Protein AF-A0A6J8BSU3-F1 (afdb_monomer_lite)

Organism: Mytilus coruscus (NCBI:txid42192)

Structure (mmCIF, N/CA/C/O backbone):
data_AF-A0A6J8BSU3-F1
#
_entry.id   AF-A0A6J8BSU3-F1
#
loop_
_atom_site.group_PDB
_atom_site.id
_atom_site.type_symbol
_atom_site.label_atom_id
_atom_site.label_alt_id
_atom_site.label_comp_id
_atom_site.label_asym_id
_atom_site.label_entity_id
_atom_site.label_seq_id
_atom_site.pdbx_PDB_ins_code
_atom_site.Cartn_x
_atom_site.Cartn_y
_atom_site.Cartn_z
_atom_site.occupancy
_atom_site.B_iso_or_equiv
_atom_site.auth_seq_id
_atom_site.auth_comp_id
_atom_site.auth_asym_id
_atom_site.auth_atom_id
_atom_site.pdbx_PDB_model_num
ATOM 1 N N . MET A 1 1 ? -12.251 12.770 5.961 1.00 27.83 1 MET A N 1
ATOM 2 C CA . MET A 1 1 ? -11.581 13.685 5.009 1.00 27.83 1 MET A CA 1
ATOM 3 C C . MET A 1 1 ? -10.776 12.820 4.051 1.00 27.83 1 MET A C 1
ATOM 5 O O . MET A 1 1 ? -9.668 12.424 4.381 1.00 27.83 1 MET A O 1
ATOM 9 N N . VAL A 1 2 ? -11.387 12.426 2.934 1.00 24.12 2 VAL A N 1
ATOM 10 C CA . VAL A 1 2 ? -10.778 11.534 1.937 1.00 24.12 2 VAL A CA 1
ATOM 11 C C . VAL A 1 2 ? -9.697 12.32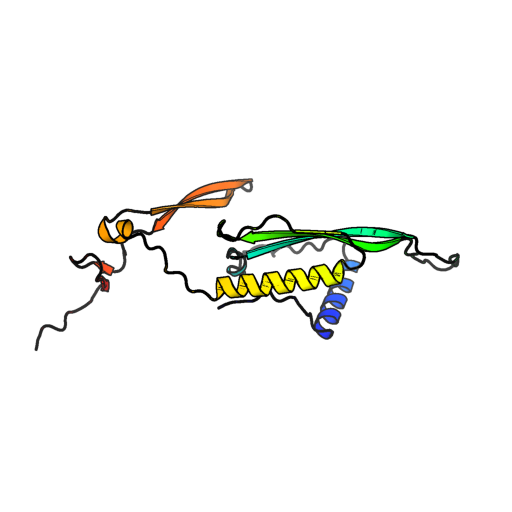9 1.210 1.00 24.12 2 VAL A C 1
ATOM 13 O O . VAL A 1 2 ? -9.996 13.313 0.539 1.00 24.12 2 VAL A O 1
ATOM 16 N N . ARG A 1 3 ? -8.430 11.968 1.407 1.00 26.73 3 ARG A N 1
ATOM 17 C CA . ARG A 1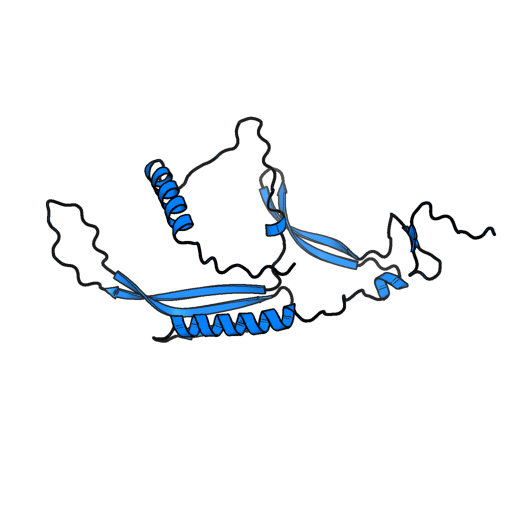 3 ? -7.329 12.487 0.595 1.00 26.73 3 ARG A CA 1
ATOM 18 C C . ARG A 1 3 ? -6.998 11.416 -0.428 1.00 26.73 3 ARG A C 1
ATOM 20 O O . ARG A 1 3 ? -6.391 10.413 -0.068 1.00 26.73 3 ARG A O 1
ATOM 27 N N . LEU A 1 4 ? -7.395 11.652 -1.681 1.00 26.72 4 LEU A N 1
ATOM 28 C CA . LEU A 1 4 ? -6.738 11.016 -2.815 1.00 26.72 4 LEU A CA 1
ATOM 29 C C . LEU A 1 4 ? -5.237 11.211 -2.617 1.00 26.72 4 LEU A C 1
ATOM 31 O O . LEU A 1 4 ? -4.780 12.344 -2.405 1.00 26.72 4 LEU A O 1
ATOM 35 N N . PHE A 1 5 ? -4.482 10.116 -2.655 1.00 30.62 5 PHE A N 1
ATOM 36 C CA . PHE A 1 5 ? -3.051 10.210 -2.870 1.00 30.62 5 PHE A CA 1
ATOM 37 C C . PHE A 1 5 ? -2.866 10.994 -4.152 1.00 30.62 5 PHE A C 1
ATOM 39 O O . PHE A 1 5 ? -3.220 10.551 -5.239 1.00 30.62 5 PHE A O 1
ATOM 46 N N . SER A 1 6 ? -2.407 12.224 -3.983 1.00 24.84 6 SER A N 1
ATOM 47 C CA . SER A 1 6 ? -2.128 13.117 -5.078 1.00 24.84 6 SER A CA 1
ATOM 48 C C . SER A 1 6 ? -1.068 12.422 -5.921 1.00 24.84 6 SER A C 1
ATOM 50 O O . SER A 1 6 ? 0.087 12.341 -5.506 1.00 24.84 6 SER A O 1
ATOM 52 N N . VAL A 1 7 ? -1.452 11.917 -7.094 1.00 32.78 7 VAL A N 1
ATOM 53 C CA . VAL A 1 7 ? -0.538 11.861 -8.232 1.00 32.78 7 VAL A CA 1
ATOM 54 C C . VAL A 1 7 ? 0.028 13.271 -8.315 1.00 32.78 7 VAL A C 1
ATOM 56 O O . VAL A 1 7 ? -0.699 14.227 -8.597 1.00 32.78 7 VAL A O 1
ATOM 59 N N . ILE A 1 8 ? 1.279 13.442 -7.890 1.00 32.41 8 ILE A N 1
ATOM 60 C CA . ILE A 1 8 ? 1.868 14.766 -7.762 1.00 32.41 8 ILE A CA 1
ATOM 61 C C . ILE A 1 8 ? 2.138 15.264 -9.183 1.00 32.41 8 ILE A C 1
ATOM 63 O O . ILE A 1 8 ? 3.234 15.108 -9.713 1.00 32.41 8 ILE A O 1
ATOM 67 N N . PHE A 1 9 ? 1.152 15.909 -9.805 1.00 31.91 9 PHE A N 1
ATOM 68 C CA . PHE A 1 9 ? 1.413 16.864 -10.874 1.00 31.91 9 PHE A CA 1
ATOM 69 C C . PHE A 1 9 ? 2.081 18.081 -10.228 1.00 31.91 9 PHE A C 1
ATOM 71 O O . PHE A 1 9 ? 1.451 19.077 -9.877 1.00 31.91 9 PHE A O 1
ATOM 78 N N . VAL A 1 10 ? 3.385 17.960 -9.983 1.00 36.78 10 VAL A N 1
ATOM 79 C CA . VAL A 1 10 ? 4.226 19.050 -9.488 1.00 36.78 10 VAL A CA 1
ATOM 80 C C . VAL A 1 10 ? 4.179 20.166 -10.537 1.00 36.78 10 VAL A C 1
ATOM 82 O O . VAL A 1 10 ? 4.586 19.965 -11.686 1.00 36.78 10 VAL A O 1
ATOM 85 N N . SER A 1 11 ? 3.696 21.352 -10.155 1.00 36.81 11 SER A N 1
ATOM 86 C CA . SER A 1 11 ? 3.691 22.519 -11.045 1.00 36.81 11 SER A CA 1
ATOM 87 C C . SER A 1 11 ? 5.104 22.796 -11.583 1.00 36.81 11 SER A C 1
ATOM 89 O O . SER A 1 11 ? 6.106 22.590 -10.888 1.00 36.81 11 SER A O 1
ATOM 91 N N . LYS A 1 12 ? 5.209 23.264 -12.833 1.00 46.47 12 LYS A N 1
ATOM 92 C CA . LYS A 1 12 ? 6.503 23.491 -13.507 1.00 46.47 12 LYS A CA 1
ATOM 93 C C . LYS A 1 12 ? 7.439 24.432 -12.725 1.00 46.47 12 LYS A C 1
ATOM 95 O O . LYS A 1 12 ? 8.657 24.282 -12.814 1.00 46.47 12 LYS A O 1
ATOM 100 N N . ASP A 1 13 ? 6.894 25.349 -11.924 1.00 54.38 13 ASP A N 1
ATOM 101 C CA . ASP A 1 13 ? 7.678 26.286 -11.106 1.00 54.38 13 ASP A CA 1
ATOM 102 C C . ASP A 1 13 ? 8.212 25.673 -9.809 1.00 54.38 13 ASP A C 1
ATOM 104 O O . ASP A 1 13 ? 9.321 25.999 -9.376 1.00 54.38 13 ASP A O 1
ATOM 108 N N . LEU A 1 14 ? 7.466 24.744 -9.204 1.00 58.31 14 LEU A N 1
ATOM 109 C CA . LEU A 1 14 ? 7.922 24.021 -8.017 1.00 58.31 14 LEU A CA 1
ATOM 110 C C . LEU A 1 14 ? 9.103 23.100 -8.362 1.00 58.31 14 LEU A C 1
ATOM 112 O O . LEU A 1 14 ? 10.082 23.048 -7.618 1.00 58.31 14 LEU A O 1
ATOM 116 N N . HIS A 1 15 ? 9.056 22.466 -9.537 1.00 59.97 15 HIS A N 1
ATOM 117 C CA . HIS A 1 15 ? 10.151 21.655 -10.072 1.00 59.97 15 HIS A CA 1
ATOM 118 C C . HIS A 1 15 ? 11.460 22.439 -10.217 1.00 59.97 15 HIS A C 1
ATOM 120 O O . HIS A 1 15 ? 12.512 21.954 -9.806 1.00 59.97 15 HIS A O 1
ATOM 126 N N . LYS A 1 16 ? 11.408 23.664 -10.755 1.00 69.75 16 LYS A N 1
ATOM 127 C CA . LYS A 1 16 ? 12.609 24.495 -10.941 1.00 69.75 16 LYS A CA 1
ATOM 128 C C . LYS A 1 16 ? 13.268 24.864 -9.615 1.00 69.75 16 LYS A C 1
ATOM 130 O O . LYS A 1 16 ? 14.486 24.777 -9.500 1.00 69.75 16 LYS A O 1
ATOM 135 N N . ARG A 1 17 ? 12.476 25.238 -8.606 1.00 74.31 17 ARG A N 1
ATOM 136 C CA . ARG A 1 17 ? 12.997 25.598 -7.275 1.00 74.31 17 ARG A CA 1
ATOM 137 C C . ARG A 1 17 ? 13.617 24.402 -6.557 1.00 74.31 17 ARG A C 1
ATOM 139 O O . ARG A 1 17 ? 14.688 24.533 -5.972 1.00 74.31 17 ARG A O 1
ATOM 146 N N . LEU A 1 18 ? 12.964 23.241 -6.624 1.00 72.88 18 LEU A N 1
ATOM 147 C CA . LEU A 1 18 ? 13.488 21.996 -6.058 1.00 72.88 18 LEU A CA 1
ATOM 148 C C . LEU A 1 18 ? 14.790 21.571 -6.747 1.00 72.88 18 LEU A C 1
ATOM 150 O O . LEU A 1 18 ? 15.739 21.198 -6.064 1.00 72.88 18 LEU A O 1
ATOM 154 N N . LEU A 1 19 ? 14.856 21.697 -8.077 1.00 77.31 19 LEU A N 1
ATOM 155 C CA . LEU A 1 19 ? 16.052 21.388 -8.856 1.00 77.31 19 LEU A CA 1
ATOM 156 C C . LEU A 1 19 ? 17.220 22.318 -8.516 1.00 77.31 19 LEU A C 1
ATOM 158 O O . LEU A 1 19 ? 18.323 21.831 -8.303 1.00 77.31 19 LEU A O 1
ATOM 162 N N . MET A 1 20 ? 16.988 23.631 -8.426 1.00 79.69 20 MET A N 1
ATOM 163 C CA . MET A 1 20 ? 18.035 24.593 -8.054 1.00 79.69 20 MET A CA 1
ATOM 164 C C . MET A 1 20 ? 18.609 24.281 -6.671 1.00 79.69 20 MET A C 1
ATOM 166 O O . MET A 1 20 ? 19.823 24.176 -6.517 1.00 79.69 20 MET A O 1
ATOM 170 N N . LYS A 1 21 ? 17.737 24.035 -5.687 1.00 77.19 21 LYS A N 1
ATOM 171 C CA . LYS A 1 21 ? 18.158 23.667 -4.333 1.00 77.19 21 LYS A CA 1
ATOM 172 C C . LYS A 1 21 ? 18.933 22.345 -4.311 1.00 77.19 21 LYS A C 1
ATOM 174 O O . LYS A 1 21 ? 19.970 22.251 -3.664 1.00 77.19 21 LYS A O 1
ATOM 179 N N . HIS A 1 22 ? 18.459 21.336 -5.043 1.00 72.81 22 HIS A N 1
ATOM 180 C CA . HIS A 1 22 ? 19.163 20.063 -5.174 1.00 72.81 22 HIS A CA 1
ATOM 181 C C . HIS A 1 22 ? 20.541 20.241 -5.824 1.00 72.81 22 HIS A C 1
ATOM 183 O O . HIS A 1 22 ? 21.507 19.667 -5.342 1.00 72.81 22 HIS A O 1
ATOM 189 N N . GLN A 1 23 ? 20.660 21.051 -6.880 1.00 74.44 23 GLN A N 1
ATOM 190 C CA . GLN A 1 23 ? 21.933 21.307 -7.558 1.00 74.44 23 GLN A CA 1
ATOM 191 C C . GLN A 1 23 ? 22.960 21.999 -6.655 1.00 74.44 23 GLN A C 1
ATOM 193 O O . GLN A 1 23 ? 24.147 21.705 -6.770 1.00 74.44 23 GLN A O 1
ATOM 198 N N . GLU A 1 24 ? 22.535 22.908 -5.778 1.00 76.00 24 GLU A N 1
ATOM 199 C CA . GLU A 1 24 ? 23.424 23.527 -4.788 1.00 76.00 24 GLU A CA 1
ATOM 200 C C . GLU A 1 24 ? 23.911 22.510 -3.752 1.00 76.00 24 GLU A C 1
ATOM 202 O O . GLU A 1 24 ? 25.103 22.447 -3.459 1.00 76.00 24 GLU A O 1
ATOM 207 N N . GLU A 1 25 ? 23.006 21.681 -3.232 1.00 69.75 25 GLU A N 1
ATOM 208 C CA . GLU A 1 25 ? 23.317 20.693 -2.195 1.00 69.75 25 GLU A CA 1
ATOM 209 C C . GLU A 1 25 ? 24.141 19.510 -2.740 1.00 69.75 25 GLU A C 1
ATOM 211 O O . GLU A 1 25 ? 25.096 19.076 -2.100 1.00 69.75 25 GLU A O 1
ATOM 216 N N . CYS A 1 26 ? 23.821 19.031 -3.945 1.00 67.06 26 CYS A N 1
ATOM 217 C CA . CYS A 1 26 ? 24.484 17.909 -4.617 1.00 67.06 26 CYS A CA 1
ATOM 218 C C . CYS A 1 26 ? 25.937 18.219 -5.003 1.00 67.06 26 CYS A C 1
ATOM 220 O O . CYS A 1 26 ? 26.747 17.308 -5.130 1.00 67.06 26 CYS A O 1
ATOM 222 N N . LYS A 1 27 ? 26.282 19.496 -5.205 1.00 66.00 27 LYS A N 1
ATOM 223 C CA . LYS A 1 27 ? 27.657 19.911 -5.527 1.00 66.00 27 LYS A CA 1
ATOM 224 C C . LYS A 1 27 ? 28.581 19.937 -4.309 1.00 66.00 27 LYS A C 1
ATOM 226 O O . LYS A 1 27 ? 29.792 19.980 -4.492 1.00 66.00 27 LYS A O 1
ATOM 231 N N . GLN A 1 28 ? 28.031 19.977 -3.093 1.00 64.31 28 GLN A N 1
ATOM 232 C CA . GLN A 1 28 ? 28.806 20.202 -1.869 1.00 64.31 28 GLN A CA 1
ATOM 233 C C . GLN A 1 28 ? 29.147 18.918 -1.101 1.00 64.31 28 GLN A C 1
ATOM 235 O O . GLN A 1 28 ? 30.085 18.942 -0.307 1.00 64.31 28 GLN A O 1
ATOM 240 N N . VAL A 1 29 ? 28.411 17.817 -1.297 1.00 56.66 29 VAL A N 1
ATOM 241 C CA . VAL A 1 29 ? 28.581 16.578 -0.517 1.00 56.66 29 VAL A CA 1
ATOM 242 C C . VAL A 1 29 ? 28.375 15.350 -1.409 1.00 56.66 29 VAL A C 1
ATOM 244 O O . VAL A 1 29 ? 27.426 15.316 -2.191 1.00 56.66 29 VAL A O 1
ATOM 247 N N . ASP A 1 30 ? 29.238 14.339 -1.275 1.00 61.78 30 ASP A N 1
ATOM 248 C CA . ASP A 1 30 ? 29.093 13.045 -1.959 1.00 61.78 30 ASP A CA 1
ATOM 249 C C . ASP A 1 30 ? 27.789 12.355 -1.535 1.00 61.78 30 ASP A C 1
ATOM 251 O O . ASP A 1 30 ? 27.569 12.171 -0.342 1.00 61.78 30 ASP A O 1
ATOM 255 N N . PHE A 1 31 ? 26.952 11.986 -2.515 1.00 61.66 31 PHE A N 1
ATOM 256 C CA . PHE A 1 31 ? 25.691 11.207 -2.501 1.00 61.66 31 PHE A CA 1
ATOM 257 C C . PHE A 1 31 ? 24.623 11.465 -1.406 1.00 61.66 31 PHE A C 1
ATOM 259 O O . PHE A 1 31 ? 23.472 11.067 -1.595 1.00 61.66 31 PHE A O 1
ATOM 266 N N . GLN A 1 32 ? 24.925 12.127 -0.286 1.00 57.03 32 GLN A N 1
ATOM 267 C CA . GLN A 1 32 ? 24.039 12.280 0.862 1.00 57.03 32 GLN A CA 1
ATOM 268 C C . GLN A 1 32 ? 24.339 13.552 1.670 1.00 57.03 32 GLN A C 1
ATOM 270 O O . GLN A 1 32 ? 25.466 13.819 2.075 1.00 57.03 32 GLN A O 1
ATOM 275 N N . LYS A 1 33 ? 23.286 14.312 1.993 1.00 67.44 33 LYS A N 1
ATOM 276 C CA . LYS A 1 33 ? 23.342 15.458 2.911 1.00 67.44 33 LYS A CA 1
ATOM 277 C C . LYS A 1 33 ? 22.995 15.011 4.331 1.00 67.44 33 LYS A C 1
ATOM 279 O O . LYS A 1 33 ? 21.859 14.622 4.598 1.00 67.44 33 LYS A O 1
ATOM 284 N N . ILE A 1 34 ? 23.955 15.103 5.249 1.00 69.44 34 ILE A N 1
ATOM 285 C CA . ILE A 1 34 ? 23.732 14.845 6.676 1.00 69.44 34 ILE A CA 1
ATOM 286 C C . ILE A 1 34 ? 23.269 16.150 7.338 1.00 69.44 34 ILE A C 1
ATOM 288 O O . ILE A 1 34 ? 23.973 17.155 7.305 1.00 69.44 34 ILE A O 1
ATOM 292 N N . SER A 1 35 ? 22.078 16.138 7.937 1.00 75.19 35 SER A N 1
ATOM 293 C CA . SER A 1 35 ? 21.544 17.253 8.727 1.00 75.19 35 SER A CA 1
ATOM 294 C C . SER A 1 35 ? 21.271 16.757 10.141 1.00 75.19 35 SER A C 1
ATOM 296 O O . SER A 1 35 ? 20.280 16.064 10.368 1.00 75.19 35 SER A O 1
ATOM 298 N N . LEU A 1 36 ? 22.158 17.091 11.077 1.00 81.75 36 LEU A N 1
ATOM 299 C CA . LEU A 1 36 ? 22.011 16.741 12.490 1.00 81.75 36 LEU A CA 1
ATOM 300 C C . LEU A 1 36 ? 21.290 17.865 13.254 1.00 81.75 36 LEU A C 1
ATOM 302 O O . LEU A 1 36 ? 21.447 19.034 12.888 1.00 81.75 36 LEU A O 1
ATOM 306 N N . PRO A 1 37 ? 20.505 17.537 14.297 1.00 84.19 37 PRO A N 1
ATOM 307 C CA . PRO A 1 37 ? 19.981 18.539 15.223 1.00 84.19 37 PRO A CA 1
ATOM 308 C C . PRO A 1 37 ? 21.129 19.262 15.935 1.00 84.19 37 PRO A C 1
ATOM 310 O O . PRO A 1 37 ? 22.215 18.703 16.113 1.00 84.19 37 PRO A O 1
ATOM 313 N N . LYS A 1 38 ? 20.892 20.506 16.354 1.00 89.38 38 LYS A N 1
ATOM 314 C CA . LYS A 1 38 ? 21.864 21.240 17.173 1.00 89.38 38 LYS A CA 1
ATOM 315 C C . LYS A 1 38 ? 21.959 20.619 18.566 1.00 89.38 38 LYS A C 1
ATOM 317 O O . LYS A 1 38 ? 21.034 19.963 19.041 1.00 89.38 38 LYS A O 1
ATOM 322 N N . GLU A 1 39 ? 23.082 20.841 19.239 1.00 87.75 39 GLU A N 1
ATOM 323 C CA . GLU A 1 39 ? 23.272 20.375 20.612 1.00 87.75 39 GLU A CA 1
ATOM 324 C C . GLU A 1 39 ? 22.184 20.964 21.532 1.00 87.75 39 GLU A C 1
ATOM 326 O O . GLU A 1 39 ? 21.950 22.172 21.540 1.00 87.75 39 GLU A O 1
ATOM 331 N N . GLY A 1 40 ? 21.467 20.095 22.252 1.00 86.81 40 GLY A N 1
ATOM 332 C CA . GLY A 1 40 ? 20.321 20.465 23.094 1.00 86.81 40 GLY A CA 1
ATOM 333 C C . GLY A 1 40 ? 18.966 20.552 22.375 1.00 86.81 40 GLY A C 1
ATOM 334 O O . GLY A 1 40 ? 17.951 20.790 23.028 1.00 86.81 40 GLY A O 1
ATOM 335 N N . GLU A 1 41 ? 18.909 20.339 21.059 1.00 86.12 41 GLU A N 1
ATOM 336 C CA . GLU A 1 41 ? 17.659 20.343 20.296 1.00 86.12 41 GLU A CA 1
ATOM 337 C C . GLU A 1 41 ? 16.952 18.978 20.379 1.00 86.12 41 GLU A C 1
ATOM 339 O O . GLU A 1 41 ? 17.524 17.932 20.067 1.00 86.12 41 GLU A O 1
ATOM 344 N N . VAL A 1 42 ? 15.683 18.984 20.796 1.00 83.12 42 VAL A N 1
ATOM 345 C CA . VAL A 1 42 ? 14.848 17.777 20.861 1.00 83.12 42 VAL A CA 1
ATOM 346 C C . VAL A 1 42 ? 14.067 17.636 19.560 1.00 83.12 42 VAL A C 1
ATOM 348 O O . VAL A 1 42 ? 13.286 18.511 19.189 1.00 83.12 42 VAL A O 1
ATOM 351 N N . LEU A 1 43 ? 14.255 16.510 18.872 1.00 81.19 43 LEU A N 1
ATOM 352 C CA . LEU A 1 43 ? 13.479 16.172 17.685 1.00 81.19 43 LEU A CA 1
ATOM 353 C C . LEU A 1 43 ? 12.123 15.591 18.093 1.00 81.19 43 LEU A C 1
ATOM 355 O O . LEU A 1 43 ? 12.050 14.562 18.761 1.00 81.19 43 LEU A O 1
ATOM 359 N N . GLU A 1 44 ? 11.046 16.222 17.637 1.00 80.00 44 GLU A N 1
ATOM 360 C CA . GLU A 1 44 ? 9.688 15.698 17.760 1.00 80.00 44 GLU A CA 1
ATOM 361 C C . GLU A 1 44 ? 9.151 15.258 16.394 1.00 80.00 44 GLU A C 1
ATOM 363 O O . GLU A 1 44 ? 9.364 15.904 15.362 1.00 80.00 44 GLU A O 1
ATOM 368 N N . PHE A 1 45 ? 8.426 14.142 16.371 1.00 81.06 45 PHE A N 1
ATOM 369 C CA . PHE A 1 45 ? 7.784 13.671 15.153 1.00 81.06 45 PHE A CA 1
ATOM 370 C C . PHE A 1 45 ? 6.511 14.482 14.896 1.00 81.06 45 PHE A C 1
ATOM 372 O O . PHE A 1 45 ? 5.543 14.370 15.636 1.00 81.06 45 PHE A O 1
ATOM 379 N N . LYS A 1 46 ? 6.496 15.305 13.843 1.00 82.38 46 LYS A N 1
ATOM 380 C CA . LYS A 1 46 ? 5.352 16.188 13.526 1.00 82.38 46 LYS A CA 1
ATOM 381 C C . LYS A 1 46 ? 4.341 15.566 12.568 1.00 82.38 46 LYS A C 1
ATOM 383 O O . LYS A 1 46 ? 3.176 15.952 12.528 1.00 82.38 46 LYS A O 1
ATOM 388 N N . GLU A 1 47 ? 4.770 14.591 11.778 1.00 83.31 47 GLU A N 1
ATOM 389 C CA . GLU A 1 47 ? 3.990 14.051 10.667 1.00 83.31 47 GLU A CA 1
ATOM 390 C C . GLU A 1 47 ? 3.117 12.860 11.101 1.00 83.31 47 GLU A C 1
ATOM 392 O O . GLU A 1 47 ? 3.100 11.827 10.438 1.00 83.31 47 GLU A O 1
ATOM 397 N N . TYR A 1 48 ? 2.359 13.002 12.198 1.00 77.00 48 TYR A N 1
ATOM 398 C CA . TYR A 1 48 ? 1.483 11.952 12.760 1.00 77.00 48 TYR A CA 1
ATOM 399 C C . TYR A 1 48 ? 0.535 11.332 11.728 1.00 77.00 48 TYR A C 1
ATOM 401 O O . TYR A 1 48 ? 0.340 10.123 11.703 1.00 77.00 48 TYR A O 1
ATOM 409 N N . LYS A 1 49 ? 0.037 12.137 10.788 1.00 73.00 49 LYS A N 1
ATOM 410 C CA . LYS A 1 49 ? -0.778 11.695 9.643 1.00 73.00 49 LYS A CA 1
ATOM 411 C C . LYS A 1 49 ? -0.113 10.622 8.763 1.00 73.00 49 LYS A C 1
ATOM 413 O O . LYS A 1 49 ? -0.808 9.871 8.101 1.00 73.00 49 LYS A O 1
ATOM 418 N N . LYS A 1 50 ? 1.224 10.538 8.741 1.00 74.38 50 LYS A N 1
ATOM 419 C CA . LYS A 1 50 ? 1.973 9.501 8.004 1.00 74.38 50 LYS A CA 1
ATOM 420 C C . LYS A 1 50 ? 2.056 8.174 8.763 1.00 74.38 50 LYS A C 1
ATOM 422 O O . LYS A 1 50 ? 2.606 7.213 8.242 1.00 74.38 50 LYS A O 1
ATOM 427 N N . THR A 1 51 ? 1.555 8.131 9.997 1.00 73.12 51 THR A N 1
ATOM 428 C CA . THR A 1 51 ? 1.443 6.894 10.784 1.00 73.12 51 THR A CA 1
ATOM 429 C C . THR A 1 51 ? 0.103 6.195 10.568 1.00 73.12 51 THR A C 1
ATOM 431 O O . THR A 1 51 ? -0.051 5.042 10.970 1.00 73.12 51 THR A O 1
ATOM 434 N N . GLU A 1 52 ? -0.859 6.865 9.923 1.00 74.38 52 GLU A N 1
ATOM 435 C CA . GLU A 1 52 ? -2.130 6.251 9.556 1.00 74.38 52 GLU A CA 1
ATOM 436 C C . GLU A 1 52 ? -1.918 5.222 8.446 1.00 74.38 52 GLU A C 1
ATOM 438 O O . GLU A 1 52 ? -1.301 5.497 7.416 1.00 74.38 52 GLU A O 1
ATOM 443 N N . ARG A 1 53 ? -2.442 4.015 8.669 1.00 74.38 53 ARG A N 1
ATOM 444 C CA . ARG A 1 53 ? -2.448 2.957 7.661 1.00 74.38 53 ARG A CA 1
ATOM 445 C C . ARG A 1 53 ? -3.403 3.336 6.537 1.00 74.38 53 ARG A C 1
ATOM 447 O O . ARG A 1 53 ? -4.541 3.718 6.791 1.00 74.38 53 ARG A O 1
ATOM 454 N N . HIS A 1 54 ? -2.949 3.184 5.302 1.00 82.88 54 HIS A N 1
ATOM 455 C CA . HIS A 1 54 ? -3.793 3.395 4.134 1.00 82.88 54 HIS 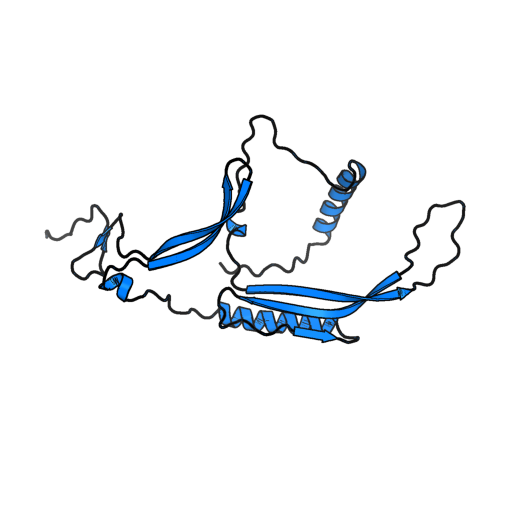A CA 1
ATOM 456 C C . HIS A 1 54 ? -4.697 2.191 3.905 1.00 82.88 54 HIS A C 1
ATOM 458 O O . HIS A 1 54 ? -4.220 1.059 3.928 1.00 82.88 54 HIS A O 1
ATOM 464 N N . SER A 1 55 ? -5.988 2.448 3.669 1.00 87.25 55 SER A N 1
ATOM 465 C CA . SER A 1 55 ? -6.988 1.412 3.373 1.00 87.25 55 SER A CA 1
ATOM 466 C C . SER A 1 55 ? -6.623 0.571 2.155 1.00 87.25 55 SER A C 1
ATOM 468 O O . SER A 1 55 ? -6.919 -0.619 2.130 1.00 87.25 55 SER A O 1
ATOM 470 N N . PHE A 1 56 ? -5.963 1.195 1.178 1.00 91.38 56 PHE A N 1
ATOM 471 C CA . PHE A 1 56 ? -5.483 0.574 -0.047 1.00 91.38 56 PHE A CA 1
ATOM 472 C C . PHE A 1 56 ? -4.090 1.103 -0.392 1.00 91.38 56 PHE A C 1
ATOM 474 O O . PHE A 1 56 ? -3.823 2.298 -0.247 1.00 91.38 56 PHE A O 1
ATOM 481 N N . VAL A 1 57 ? -3.216 0.213 -0.858 1.00 91.38 57 VAL A N 1
ATOM 482 C CA . VAL A 1 57 ? -1.875 0.517 -1.370 1.00 91.38 57 VAL A CA 1
ATOM 483 C C . VAL A 1 57 ? -1.645 -0.302 -2.635 1.00 91.38 57 VAL A C 1
ATOM 485 O O . VAL A 1 57 ? -1.949 -1.490 -2.659 1.00 91.38 57 VAL A O 1
ATOM 488 N N . ILE A 1 58 ? -1.101 0.316 -3.682 1.00 93.62 58 ILE A N 1
ATOM 489 C CA . ILE A 1 58 ? -0.699 -0.384 -4.906 1.00 93.62 58 ILE A CA 1
ATOM 490 C C . ILE A 1 58 ? 0.823 -0.340 -4.992 1.00 93.62 58 ILE A C 1
ATOM 492 O O . ILE A 1 58 ? 1.417 0.737 -5.024 1.00 93.62 58 ILE A O 1
ATOM 496 N N . TYR A 1 59 ? 1.446 -1.515 -5.015 1.00 93.75 59 TYR A N 1
ATOM 497 C CA . TYR A 1 59 ? 2.874 -1.669 -5.278 1.00 93.75 59 TYR A CA 1
ATOM 498 C C . TYR A 1 59 ? 3.050 -2.061 -6.734 1.00 93.75 59 TYR A C 1
ATOM 500 O O . TYR A 1 59 ? 2.451 -3.047 -7.153 1.00 93.75 59 TYR A O 1
ATOM 508 N N . ALA A 1 60 ? 3.843 -1.308 -7.491 1.00 94.38 60 ALA A N 1
ATOM 509 C CA . ALA A 1 60 ? 4.061 -1.548 -8.911 1.00 94.38 60 ALA A CA 1
ATOM 510 C C . ALA A 1 60 ? 5.548 -1.466 -9.258 1.00 94.38 60 ALA A C 1
ATOM 512 O O . ALA A 1 60 ? 6.271 -0.654 -8.680 1.00 94.38 60 ALA A O 1
ATOM 513 N N . ASP A 1 61 ? 5.966 -2.282 -10.219 1.00 94.06 61 ASP A N 1
ATOM 514 C CA . ASP A 1 61 ? 7.308 -2.262 -10.793 1.00 94.06 61 ASP A CA 1
ATOM 515 C C . ASP A 1 61 ? 7.261 -2.529 -12.305 1.00 94.06 61 ASP A C 1
ATOM 517 O O . ASP A 1 61 ? 6.326 -3.162 -12.809 1.00 94.06 61 ASP A O 1
ATOM 521 N N . PHE A 1 62 ? 8.269 -2.036 -13.025 1.00 92.81 62 PHE A N 1
ATOM 522 C CA . PHE A 1 62 ? 8.405 -2.172 -14.471 1.00 92.81 62 PHE A CA 1
ATOM 523 C C . PHE A 1 62 ? 9.699 -2.880 -14.839 1.00 92.81 62 PHE A C 1
ATOM 525 O O . PHE A 1 62 ? 10.785 -2.500 -14.411 1.00 92.81 62 PHE A O 1
ATOM 532 N N . GLU A 1 63 ? 9.593 -3.805 -15.782 1.00 92.19 63 GLU A N 1
ATOM 533 C CA . GLU A 1 63 ? 10.749 -4.363 -16.467 1.00 92.19 63 GLU A CA 1
ATOM 534 C C . GLU A 1 63 ? 10.967 -3.617 -17.780 1.00 92.19 63 GLU A C 1
ATOM 536 O O . GLU A 1 63 ? 10.037 -3.390 -18.567 1.00 92.19 63 GLU A O 1
ATOM 541 N N . CYS A 1 64 ? 12.217 -3.241 -18.028 1.00 91.06 64 CYS A N 1
ATOM 542 C CA . CYS A 1 64 ? 12.600 -2.455 -19.192 1.00 91.06 64 CYS A CA 1
ATOM 543 C C . CYS A 1 64 ? 13.528 -3.242 -20.115 1.00 91.06 64 CYS A C 1
ATOM 545 O O . CYS A 1 64 ? 14.508 -3.845 -19.679 1.00 91.06 64 CYS A O 1
ATOM 547 N N . LEU A 1 65 ? 13.284 -3.145 -21.418 1.00 89.88 65 LEU A N 1
ATOM 548 C CA . LEU A 1 65 ? 14.242 -3.552 -22.436 1.00 89.88 65 LEU A CA 1
ATOM 549 C C . LEU A 1 65 ? 15.317 -2.477 -22.587 1.00 89.88 65 LEU A C 1
ATOM 551 O O . LEU A 1 65 ? 15.024 -1.283 -22.659 1.00 89.88 65 LEU A O 1
ATOM 555 N N . THR A 1 66 ? 16.571 -2.905 -22.685 1.00 88.12 66 THR A N 1
ATOM 556 C CA . THR A 1 66 ? 17.705 -2.020 -22.951 1.00 88.12 66 THR A CA 1
ATOM 557 C C . THR A 1 66 ? 18.011 -2.009 -24.443 1.00 88.12 66 THR A C 1
ATOM 559 O O . THR A 1 66 ? 18.583 -2.944 -25.004 1.00 88.12 66 THR A O 1
ATOM 562 N N . ARG A 1 67 ? 17.637 -0.923 -25.122 1.00 83.38 67 ARG A N 1
ATOM 563 C CA . ARG A 1 67 ? 18.007 -0.704 -26.525 1.00 83.38 67 ARG A CA 1
ATOM 564 C C . ARG A 1 67 ? 19.313 0.070 -26.586 1.00 83.38 67 ARG A C 1
ATOM 566 O O . ARG A 1 67 ? 19.475 1.079 -25.901 1.00 83.38 67 ARG A O 1
ATOM 573 N N . LYS A 1 68 ? 20.260 -0.406 -27.398 1.00 85.62 68 LYS A N 1
ATOM 574 C CA . LYS A 1 68 ? 21.498 0.335 -27.666 1.00 85.62 68 LYS A CA 1
ATOM 575 C C . LYS A 1 68 ? 21.153 1.628 -28.398 1.00 85.62 68 LYS A C 1
ATOM 577 O O . LYS A 1 68 ? 20.371 1.611 -29.346 1.00 85.62 68 LYS A O 1
ATOM 582 N N . VAL A 1 69 ? 21.744 2.728 -27.957 1.00 80.81 69 VAL A N 1
ATOM 583 C CA . VAL A 1 69 ? 21.641 4.020 -28.636 1.00 80.81 69 VAL A CA 1
ATOM 584 C C . VAL A 1 69 ? 22.866 4.165 -29.530 1.00 80.81 69 VAL A C 1
ATOM 586 O O . VAL A 1 69 ? 23.991 3.955 -29.078 1.00 80.81 69 VAL A O 1
ATOM 589 N N . ASN A 1 70 ? 22.655 4.504 -30.802 1.00 71.19 70 ASN A N 1
ATOM 590 C CA . ASN A 1 70 ? 23.760 4.795 -31.710 1.00 71.19 70 ASN A CA 1
ATOM 591 C C . ASN A 1 70 ? 24.395 6.128 -31.309 1.00 71.19 70 ASN A C 1
ATOM 593 O O . ASN A 1 70 ? 23.718 7.154 -31.258 1.00 71.19 70 ASN A O 1
ATOM 597 N N . THR A 1 71 ? 25.692 6.106 -31.024 1.00 69.62 71 THR A N 1
ATOM 598 C CA . THR A 1 71 ? 26.470 7.288 -30.643 1.00 69.62 71 THR A CA 1
ATOM 599 C C . THR A 1 71 ? 27.468 7.634 -31.741 1.00 69.62 71 THR A C 1
ATOM 601 O O . THR A 1 71 ? 28.004 6.734 -32.385 1.00 69.62 71 THR A O 1
ATOM 604 N N . CYS A 1 72 ? 27.735 8.923 -31.942 1.00 67.31 72 CYS A N 1
ATOM 605 C CA . CYS A 1 72 ? 28.824 9.397 -32.796 1.00 67.31 72 CYS A CA 1
ATOM 606 C C . CYS A 1 72 ? 30.162 9.451 -32.034 1.00 67.31 72 CYS A C 1
ATOM 608 O O . CYS A 1 72 ? 30.189 9.398 -30.799 1.00 67.31 72 CYS A O 1
ATOM 610 N N . GLU A 1 73 ? 31.266 9.537 -32.784 1.00 66.62 73 GLU A N 1
ATOM 611 C CA . GLU A 1 73 ? 32.614 9.707 -32.231 1.00 66.62 73 GLU A CA 1
ATOM 612 C C . GLU A 1 73 ? 32.703 10.984 -31.384 1.00 66.62 73 GLU A C 1
ATOM 614 O O . GLU A 1 73 ? 32.195 12.043 -31.760 1.00 66.62 73 GLU A O 1
ATOM 619 N N . GLN A 1 74 ? 33.320 10.865 -30.207 1.00 64.06 74 GLN A N 1
ATOM 620 C CA . GLN A 1 74 ? 33.463 11.971 -29.264 1.00 64.06 74 GLN A CA 1
ATOM 621 C C . GLN A 1 74 ? 34.639 12.870 -29.652 1.00 64.06 74 GLN A C 1
ATOM 623 O O . GLN A 1 74 ? 35.685 12.386 -30.079 1.00 64.06 74 GLN A O 1
ATOM 628 N N . ASN A 1 75 ? 34.487 14.179 -29.443 1.00 71.50 75 ASN A N 1
ATOM 629 C CA . ASN A 1 75 ? 35.597 15.119 -29.564 1.00 71.50 75 ASN A CA 1
ATOM 630 C C . ASN A 1 75 ? 36.596 14.890 -28.403 1.00 71.50 75 ASN A C 1
ATOM 632 O O . ASN A 1 75 ? 36.188 15.041 -27.250 1.00 71.50 75 ASN A O 1
ATOM 636 N N . PRO A 1 76 ? 37.881 14.577 -28.667 1.00 73.56 76 PRO A N 1
ATOM 637 C CA . PRO A 1 76 ? 38.891 14.347 -27.628 1.00 73.56 76 PRO A CA 1
ATOM 638 C C . PRO A 1 76 ? 39.140 15.547 -26.703 1.00 73.56 76 PRO A C 1
ATOM 640 O O . PRO A 1 76 ? 39.647 15.370 -25.598 1.00 73.56 76 PRO A O 1
ATOM 643 N N . GLU A 1 77 ? 38.803 16.763 -27.142 1.00 74.62 77 GLU A N 1
ATOM 644 C CA . GLU A 1 77 ? 39.054 18.000 -26.392 1.00 74.62 77 GLU A CA 1
ATOM 645 C C . GLU A 1 77 ? 37.944 18.352 -25.388 1.00 74.62 77 GLU A C 1
ATOM 647 O O . GLU A 1 77 ? 38.113 19.261 -24.575 1.00 74.62 77 GLU A O 1
ATOM 652 N N . VAL A 1 78 ? 36.804 17.649 -25.417 1.00 70.06 78 VAL A N 1
ATOM 653 C CA . VAL A 1 78 ? 35.636 17.969 -24.582 1.00 70.06 78 VAL A CA 1
ATOM 654 C C . VAL A 1 78 ? 35.124 16.713 -23.887 1.00 70.06 78 VAL A C 1
ATOM 656 O O . VAL A 1 78 ? 34.797 15.717 -24.532 1.00 70.06 78 VAL A O 1
ATOM 659 N N . SER A 1 79 ? 34.993 16.758 -22.557 1.00 68.81 79 SER A N 1
ATOM 660 C CA . SER A 1 79 ? 34.372 15.656 -21.823 1.00 68.81 79 SER A CA 1
ATOM 661 C C . SER A 1 79 ? 32.900 15.528 -22.222 1.00 68.81 79 SER A C 1
ATOM 663 O O . SER A 1 79 ? 32.126 16.484 -22.171 1.00 68.81 79 SER A O 1
ATOM 665 N N . SER A 1 80 ? 32.500 14.331 -22.652 1.00 66.81 80 SER A N 1
ATOM 666 C CA . SER A 1 80 ? 31.116 14.045 -23.028 1.00 66.81 80 SER A CA 1
ATOM 667 C C . SER A 1 80 ? 30.668 12.697 -22.473 1.00 66.81 80 SER A C 1
ATOM 669 O O . SER A 1 80 ? 31.383 11.696 -22.528 1.00 66.81 80 SER A O 1
ATOM 671 N N . THR A 1 81 ? 29.463 12.667 -21.907 1.00 67.62 81 THR A N 1
ATOM 672 C CA . THR A 1 81 ? 28.823 11.439 -21.428 1.00 67.62 81 THR A CA 1
ATOM 673 C C . THR A 1 81 ? 27.871 10.938 -22.505 1.00 67.62 81 THR A C 1
ATOM 675 O O . THR A 1 81 ? 26.820 11.533 -22.736 1.00 67.62 81 THR A O 1
ATOM 678 N N . ASN A 1 82 ? 28.224 9.833 -23.163 1.00 66.50 82 ASN A N 1
ATOM 679 C CA . ASN A 1 82 ? 27.357 9.208 -24.156 1.00 66.50 82 ASN A CA 1
ATOM 680 C C . ASN A 1 82 ? 26.374 8.251 -23.477 1.00 66.50 82 ASN A C 1
ATOM 682 O O . ASN A 1 82 ? 26.760 7.279 -22.825 1.00 66.50 82 ASN A O 1
ATOM 686 N N . ARG A 1 83 ? 25.078 8.506 -23.658 1.00 69.06 83 ARG A N 1
ATOM 687 C CA . ARG A 1 83 ? 24.026 7.574 -23.253 1.00 69.06 83 ARG A CA 1
ATOM 688 C C . ARG A 1 83 ? 24.067 6.364 -24.188 1.00 69.06 83 ARG A C 1
ATOM 690 O O . ARG A 1 83 ? 23.644 6.463 -25.329 1.00 69.06 83 ARG A O 1
ATOM 697 N N . TYR A 1 84 ? 24.591 5.242 -23.702 1.00 76.88 84 TYR A N 1
ATOM 698 C CA . TYR A 1 84 ? 24.800 4.020 -24.491 1.00 76.88 84 TYR A CA 1
ATOM 699 C C . TYR A 1 84 ? 23.545 3.136 -24.595 1.00 76.88 84 TYR A C 1
ATOM 701 O O . TYR A 1 84 ? 23.405 2.358 -25.540 1.00 76.88 84 TYR A O 1
ATOM 709 N N . GLN A 1 85 ? 22.625 3.252 -23.633 1.00 81.88 85 GLN A N 1
ATOM 710 C CA . GLN A 1 85 ? 21.385 2.482 -23.577 1.00 81.88 85 GLN A CA 1
ATOM 711 C C . GLN A 1 85 ? 20.174 3.368 -23.261 1.00 81.88 85 GLN A C 1
ATOM 713 O O . GLN A 1 85 ? 20.226 4.303 -22.454 1.00 81.88 85 GLN A O 1
ATOM 718 N N . GLN A 1 86 ? 19.058 3.043 -23.902 1.00 83.94 86 GLN A N 1
ATOM 719 C CA . GLN A 1 86 ? 17.735 3.562 -23.606 1.00 83.94 86 GLN A CA 1
ATOM 720 C C . GLN A 1 86 ? 16.901 2.433 -23.005 1.00 83.94 86 GLN A C 1
ATOM 722 O O . GLN A 1 86 ? 16.778 1.365 -23.601 1.00 83.94 86 GLN A O 1
ATOM 727 N N . MET A 1 87 ? 16.361 2.678 -21.812 1.00 85.69 87 MET A N 1
ATOM 728 C CA . MET A 1 87 ? 15.430 1.775 -21.144 1.00 85.69 87 MET A CA 1
ATOM 729 C C . MET A 1 87 ? 14.020 2.082 -21.640 1.00 85.69 87 MET A C 1
ATOM 731 O O . MET A 1 87 ? 13.566 3.223 -21.545 1.00 85.69 87 MET A O 1
ATOM 735 N N . GLU A 1 88 ? 13.363 1.076 -22.197 1.00 88.12 88 GLU A N 1
ATOM 736 C CA . GLU A 1 88 ? 11.986 1.139 -22.676 1.00 88.12 88 GLU A CA 1
ATOM 737 C C . GLU A 1 88 ? 11.173 0.100 -21.913 1.00 88.12 88 GLU A C 1
ATOM 739 O O . GLU A 1 88 ? 11.494 -1.088 -21.958 1.00 88.12 88 GLU A O 1
ATOM 744 N N . ALA A 1 89 ? 10.161 0.550 -21.175 1.00 91.44 89 ALA A N 1
ATOM 745 C CA . ALA A 1 89 ? 9.294 -0.336 -20.411 1.00 91.44 89 ALA A CA 1
ATOM 746 C C . ALA A 1 89 ? 8.605 -1.344 -21.344 1.00 91.44 89 ALA A C 1
ATOM 748 O O . ALA A 1 89 ? 8.065 -0.964 -22.380 1.00 91.44 89 ALA A O 1
ATOM 749 N N . TYR A 1 90 ? 8.635 -2.623 -20.972 1.00 94.12 90 TYR A N 1
ATOM 750 C CA . TYR A 1 90 ? 8.082 -3.722 -21.773 1.00 94.12 90 TYR A CA 1
ATOM 751 C C . TYR A 1 90 ? 7.172 -4.660 -20.977 1.00 94.12 90 TYR A C 1
ATOM 753 O O . TYR A 1 90 ? 6.353 -5.393 -21.538 1.00 94.12 90 TYR A O 1
ATOM 761 N N . SER A 1 91 ? 7.255 -4.611 -19.654 1.00 95.88 91 SER A N 1
ATOM 762 C CA . SER A 1 91 ? 6.236 -5.211 -18.810 1.00 95.88 91 SER A CA 1
ATOM 763 C C . SER A 1 91 ? 6.112 -4.479 -17.494 1.00 95.88 91 SER A C 1
ATOM 765 O O . SER A 1 91 ? 7.057 -3.824 -17.060 1.00 95.88 91 SER A O 1
ATOM 767 N N . PHE A 1 92 ? 4.959 -4.624 -16.855 1.00 96.12 92 PHE A N 1
ATOM 768 C CA . PHE A 1 92 ? 4.754 -4.198 -15.480 1.00 96.12 92 PHE A CA 1
ATOM 769 C C . PHE A 1 92 ? 4.115 -5.315 -14.668 1.00 96.12 92 PHE A C 1
ATOM 771 O O . PHE A 1 92 ? 3.410 -6.177 -15.202 1.00 96.12 92 PHE A O 1
ATOM 778 N N . GLY A 1 93 ? 4.359 -5.272 -13.366 1.00 94.88 93 GLY A N 1
ATOM 779 C CA . GLY A 1 93 ? 3.620 -6.033 -12.375 1.00 94.88 93 GLY A CA 1
ATOM 780 C C . GLY A 1 93 ? 3.132 -5.092 -11.287 1.00 94.88 93 GLY A C 1
ATOM 781 O O . GLY A 1 93 ? 3.907 -4.259 -10.818 1.00 94.88 93 GLY A O 1
ATOM 782 N N . TYR A 1 94 ? 1.875 -5.216 -10.868 1.00 96.12 94 TYR A N 1
ATOM 783 C CA . TYR A 1 94 ? 1.400 -4.542 -9.666 1.00 96.12 94 TYR A CA 1
ATOM 784 C C . TYR A 1 94 ? 0.558 -5.445 -8.770 1.00 96.12 94 TYR A C 1
ATOM 786 O O . TYR A 1 94 ? -0.112 -6.372 -9.221 1.00 96.12 94 TYR A O 1
ATOM 794 N N . GLN A 1 95 ? 0.581 -5.142 -7.475 1.00 94.56 95 GLN A N 1
ATOM 795 C CA . GLN A 1 95 ? -0.227 -5.788 -6.452 1.00 94.56 95 GLN A CA 1
ATOM 796 C C . GLN A 1 95 ? -0.995 -4.728 -5.665 1.00 94.56 95 GLN A C 1
ATOM 798 O O . GLN A 1 95 ? -0.398 -3.840 -5.048 1.00 94.56 95 GLN A O 1
ATOM 803 N N . ARG A 1 96 ? -2.325 -4.858 -5.644 1.00 92.56 96 ARG A N 1
ATOM 804 C CA . ARG A 1 96 ? -3.199 -4.093 -4.750 1.00 92.56 96 ARG A CA 1
ATOM 805 C C . ARG A 1 96 ? -3.273 -4.785 -3.394 1.00 92.56 96 ARG A C 1
ATOM 807 O O . ARG A 1 96 ? -3.671 -5.942 -3.315 1.00 92.56 96 ARG A O 1
ATOM 814 N N . VAL A 1 97 ? -2.938 -4.071 -2.333 1.00 89.88 97 VAL A N 1
ATOM 815 C CA . VAL A 1 97 ? -3.023 -4.540 -0.947 1.00 89.88 97 VAL A CA 1
ATOM 816 C C . VAL A 1 97 ? -4.047 -3.688 -0.212 1.00 89.88 97 VAL A C 1
ATOM 818 O O . VAL A 1 97 ? -4.018 -2.459 -0.312 1.00 89.88 97 VAL A O 1
ATOM 821 N N . SER A 1 98 ? -4.952 -4.330 0.522 1.00 90.50 98 SER A N 1
ATOM 822 C CA . SER A 1 98 ? -5.933 -3.658 1.375 1.00 90.50 98 SER A CA 1
ATOM 823 C C . SER A 1 98 ? -5.706 -4.019 2.840 1.00 90.50 98 SER A C 1
ATOM 825 O O . SER A 1 98 ? -5.087 -5.030 3.153 1.00 90.50 98 SER A O 1
ATOM 827 N N . ILE A 1 99 ? -6.204 -3.188 3.756 1.00 84.88 99 ILE A N 1
ATOM 828 C CA . ILE A 1 99 ? -6.275 -3.556 5.182 1.00 84.88 99 ILE A CA 1
ATOM 829 C C . ILE A 1 99 ? -7.292 -4.690 5.390 1.00 84.88 99 ILE A C 1
ATOM 831 O O . ILE A 1 99 ? -7.191 -5.438 6.361 1.00 84.88 99 ILE A O 1
ATOM 835 N N . ASP A 1 100 ? -8.276 -4.791 4.499 1.00 85.56 100 ASP A N 1
ATOM 836 C CA . ASP A 1 100 ? -9.323 -5.799 4.534 1.00 85.56 100 ASP A CA 1
ATOM 837 C C . ASP A 1 100 ? -9.084 -6.834 3.431 1.00 85.56 100 ASP A C 1
ATOM 839 O O . ASP A 1 100 ? -9.177 -6.532 2.239 1.00 85.56 100 ASP A O 1
ATOM 843 N N . GLU A 1 101 ? -8.788 -8.062 3.855 1.00 87.06 101 GLU A N 1
ATOM 844 C CA . GLU A 1 101 ? -8.466 -9.203 2.990 1.00 87.06 101 GLU A CA 1
ATOM 845 C C . GLU A 1 101 ? -9.568 -9.485 1.953 1.00 87.06 101 GLU A C 1
ATOM 847 O O . GLU A 1 101 ? -9.287 -10.001 0.874 1.00 87.06 101 GLU A O 1
ATOM 852 N N . ARG A 1 102 ? -10.821 -9.079 2.216 1.00 88.81 102 ARG A N 1
ATOM 853 C CA . ARG A 1 102 ? -11.945 -9.233 1.272 1.00 88.81 102 ARG A CA 1
ATOM 854 C C . ARG A 1 102 ? -11.734 -8.495 -0.049 1.00 88.81 102 ARG A C 1
ATOM 856 O O . ARG A 1 102 ? -12.322 -8.879 -1.055 1.00 88.81 102 ARG A O 1
ATOM 863 N N . TYR A 1 103 ? -10.927 -7.435 -0.042 1.00 90.12 103 TYR A N 1
ATOM 864 C CA . TYR A 1 103 ? -10.623 -6.635 -1.226 1.00 90.12 103 TYR A CA 1
ATOM 865 C C . TYR A 1 103 ? -9.232 -6.929 -1.801 1.00 90.12 103 TYR A C 1
ATOM 867 O O . TYR A 1 103 ? -8.765 -6.197 -2.680 1.00 90.12 103 TYR A O 1
ATOM 875 N N . GLU A 1 104 ? -8.546 -7.975 -1.341 1.00 88.88 104 GLU A N 1
ATOM 876 C CA . GLU A 1 104 ? -7.318 -8.423 -1.990 1.00 88.88 104 GLU A CA 1
ATOM 877 C C . GLU A 1 104 ? -7.614 -9.051 -3.357 1.00 88.88 104 GLU A C 1
ATOM 879 O O . GLU A 1 104 ? -8.631 -9.707 -3.579 1.00 88.88 104 GLU A O 1
ATOM 884 N N . LYS A 1 105 ? -6.706 -8.813 -4.303 1.00 92.06 105 LYS A N 1
ATOM 885 C CA . LYS A 1 105 ? -6.745 -9.359 -5.663 1.00 92.06 105 LYS A CA 1
ATOM 886 C C . LYS A 1 105 ? -5.427 -10.069 -5.957 1.00 92.06 105 LYS A C 1
ATOM 888 O O . LYS A 1 105 ? -4.423 -9.733 -5.333 1.00 92.06 105 LYS A O 1
ATOM 893 N N . PRO A 1 106 ? -5.384 -11.013 -6.907 1.00 94.50 106 PRO A N 1
ATOM 894 C CA . PRO A 1 106 ? -4.113 -11.539 -7.389 1.00 94.50 106 PRO A CA 1
ATOM 895 C C . PRO A 1 106 ? -3.267 -10.436 -8.060 1.00 94.50 106 PRO A C 1
ATOM 897 O O . PRO A 1 106 ? -3.832 -9.449 -8.543 1.00 94.50 106 PRO A O 1
ATOM 900 N N . PRO A 1 107 ? -1.933 -10.607 -8.130 1.00 95.19 107 PRO A N 1
ATOM 901 C CA . PRO A 1 107 ? -1.065 -9.664 -8.822 1.00 95.19 107 PRO A CA 1
ATOM 902 C C . PRO A 1 107 ? -1.445 -9.549 -10.298 1.00 95.19 107 PRO A C 1
ATOM 904 O O . PRO A 1 107 ? -1.696 -10.554 -10.967 1.00 95.19 107 PRO A O 1
ATOM 907 N N . VAL A 1 108 ? -1.428 -8.326 -10.816 1.00 96.25 108 VAL A N 1
ATOM 908 C CA . VAL A 1 108 ? -1.653 -8.040 -12.232 1.00 96.25 108 VAL A CA 1
ATOM 909 C C . VAL A 1 108 ? -0.305 -7.925 -12.916 1.00 96.25 108 VAL A C 1
ATOM 911 O O . VAL A 1 108 ? 0.560 -7.172 -12.475 1.00 96.25 108 VAL A O 1
ATOM 914 N N . ILE A 1 109 ? -0.121 -8.686 -13.991 1.00 96.19 109 ILE A N 1
ATOM 915 C CA . ILE A 1 109 ? 1.107 -8.695 -14.782 1.00 96.19 109 ILE A CA 1
ATOM 916 C C . ILE A 1 109 ? 0.720 -8.495 -16.239 1.00 96.19 109 ILE A C 1
ATOM 918 O O . ILE A 1 109 ? -0.081 -9.258 -16.776 1.00 96.19 109 ILE A O 1
ATOM 922 N N . HIS A 1 110 ? 1.331 -7.508 -16.885 1.00 96.00 110 HIS A N 1
ATOM 923 C CA . HIS A 1 110 ? 1.144 -7.241 -18.309 1.00 96.00 110 HIS A CA 1
ATOM 924 C C . HIS A 1 110 ? 2.485 -7.194 -19.024 1.00 96.00 110 HIS A C 1
ATOM 926 O O . HIS A 1 110 ? 3.462 -6.661 -18.494 1.00 96.00 110 HIS A O 1
ATOM 932 N N . ARG A 1 111 ? 2.535 -7.742 -20.239 1.00 95.19 111 ARG A N 1
ATOM 933 C CA . ARG A 1 111 ? 3.717 -7.720 -21.107 1.00 95.19 111 ARG A CA 1
ATOM 934 C C . ARG A 1 111 ? 3.288 -7.334 -22.513 1.00 95.19 111 ARG A C 1
ATOM 936 O O . ARG A 1 111 ? 2.429 -8.003 -23.081 1.00 95.19 111 ARG A O 1
ATOM 943 N N . GLY A 1 112 ? 3.906 -6.308 -23.084 1.00 92.25 112 GLY A N 1
ATOM 944 C CA . GLY A 1 112 ? 3.507 -5.818 -24.396 1.00 92.25 112 GLY A CA 1
ATOM 945 C C . GLY A 1 112 ? 4.231 -4.543 -24.823 1.00 92.25 112 GLY A C 1
ATOM 946 O O . GLY A 1 112 ? 5.006 -3.972 -24.064 1.00 92.25 112 GLY A O 1
ATOM 947 N N . PRO A 1 113 ? 4.019 -4.084 -26.061 1.00 88.94 113 PRO A N 1
ATOM 948 C CA . PRO A 1 113 ? 4.512 -2.783 -26.513 1.00 88.94 113 PRO A CA 1
ATOM 949 C C . PRO A 1 113 ? 3.688 -1.602 -25.958 1.00 88.94 113 PRO A C 1
ATOM 951 O O . PRO A 1 113 ? 4.180 -0.480 -25.907 1.00 88.94 113 PRO A O 1
ATOM 954 N N . ASP A 1 114 ? 2.455 -1.850 -25.518 1.00 93.56 114 ASP A N 1
ATOM 955 C CA . ASP A 1 114 ? 1.447 -0.900 -25.017 1.00 93.56 114 ASP A CA 1
ATOM 956 C C . ASP A 1 114 ? 1.448 -0.764 -23.480 1.00 93.56 114 ASP A C 1
ATOM 958 O O . ASP A 1 114 ? 0.454 -0.401 -22.851 1.00 93.56 114 ASP A O 1
ATOM 962 N N . VAL A 1 115 ? 2.586 -1.062 -22.855 1.00 93.62 115 VAL A N 1
ATOM 963 C CA . VAL A 1 115 ? 2.749 -1.200 -21.397 1.00 93.62 115 VAL A CA 1
ATOM 964 C C . VAL A 1 115 ? 2.367 0.034 -20.611 1.00 93.62 115 VAL A C 1
ATOM 966 O O . VAL A 1 115 ? 1.747 -0.091 -19.561 1.00 93.62 115 VAL A O 1
ATOM 969 N N . ILE A 1 116 ? 2.733 1.217 -21.098 1.00 91.56 116 ILE A N 1
ATOM 970 C CA . ILE A 1 116 ? 2.450 2.461 -20.382 1.00 91.56 116 ILE A CA 1
ATOM 971 C C . ILE A 1 116 ? 0.957 2.783 -20.436 1.00 91.56 116 ILE A C 1
ATOM 973 O O . ILE A 1 116 ? 0.379 3.106 -19.405 1.00 91.56 116 ILE A O 1
ATOM 977 N N . GLU A 1 117 ? 0.331 2.662 -21.606 1.00 94.38 117 GLU A N 1
ATOM 978 C CA . GLU A 1 117 ? -1.103 2.921 -21.780 1.00 94.38 117 GLU A CA 1
ATOM 979 C C . GLU A 1 117 ? -1.929 1.936 -20.948 1.00 94.38 117 GLU A C 1
ATOM 981 O O . GLU A 1 117 ? -2.696 2.351 -20.082 1.00 94.38 117 GLU A O 1
ATOM 986 N N . THR A 1 118 ? -1.632 0.640 -21.077 1.00 95.25 118 THR A N 1
ATOM 987 C CA . THR A 1 118 ? -2.296 -0.416 -20.300 1.00 95.25 118 THR A CA 1
ATOM 988 C C . THR A 1 118 ? -2.112 -0.221 -18.792 1.00 95.25 118 THR A C 1
ATOM 990 O O . THR A 1 118 ? -3.032 -0.461 -18.011 1.00 95.25 118 THR A O 1
ATOM 993 N N . PHE A 1 119 ? -0.938 0.233 -18.341 1.00 95.00 119 PHE A N 1
ATOM 994 C CA . PHE A 1 119 ? -0.703 0.507 -16.921 1.00 95.00 119 PHE A CA 1
ATOM 995 C C . PHE A 1 119 ? -1.570 1.656 -16.402 1.00 95.00 119 PHE A C 1
ATOM 997 O O . PHE A 1 119 ? -2.148 1.560 -15.323 1.00 95.00 119 PHE A O 1
ATOM 1004 N N . ILE A 1 120 ? -1.675 2.748 -17.160 1.00 95.25 120 ILE A N 1
ATOM 1005 C CA . ILE A 1 120 ? -2.494 3.893 -16.755 1.00 95.25 120 ILE A CA 1
ATOM 1006 C C . ILE A 1 120 ? -3.977 3.516 -16.749 1.00 95.25 120 ILE A C 1
ATOM 1008 O O . ILE A 1 120 ? -4.664 3.810 -15.773 1.00 95.25 120 ILE A O 1
ATOM 1012 N N . ASP A 1 121 ? -4.453 2.811 -17.774 1.00 95.75 121 ASP A N 1
ATOM 1013 C CA . ASP A 1 121 ? -5.848 2.372 -17.852 1.00 95.75 121 ASP A CA 1
ATOM 1014 C C . ASP A 1 121 ? -6.214 1.422 -16.707 1.00 95.75 121 ASP A C 1
ATOM 1016 O O . ASP A 1 121 ? -7.260 1.576 -16.072 1.00 95.75 121 ASP A O 1
ATOM 1020 N N . THR A 1 122 ? -5.326 0.478 -16.380 1.00 94.38 122 THR A N 1
ATOM 1021 C CA . THR A 1 122 ? -5.534 -0.433 -15.244 1.00 94.38 122 THR A CA 1
ATOM 1022 C C . THR A 1 122 ? -5.532 0.304 -13.906 1.00 94.38 122 THR A C 1
ATOM 1024 O O . THR A 1 122 ? -6.379 0.021 -13.061 1.00 94.38 122 THR A O 1
ATOM 1027 N N . LEU A 1 123 ? -4.663 1.302 -13.712 1.00 94.44 123 LEU A N 1
ATOM 1028 C CA . LEU A 1 123 ? -4.685 2.133 -12.505 1.00 94.44 123 LEU A CA 1
ATOM 1029 C C . LEU A 1 123 ? -5.968 2.964 -12.370 1.00 94.44 123 LEU A C 1
ATOM 1031 O O . LEU A 1 123 ? -6.476 3.104 -11.258 1.00 94.44 123 LEU A O 1
ATOM 1035 N N . LEU A 1 124 ? -6.496 3.506 -13.470 1.00 94.69 124 LEU A N 1
ATOM 1036 C CA . LEU A 1 124 ? -7.756 4.257 -13.465 1.00 94.69 124 LEU A CA 1
ATOM 1037 C C . LEU A 1 124 ? -8.955 3.357 -13.139 1.00 94.69 124 LEU A C 1
ATOM 1039 O O . LEU A 1 124 ? -9.888 3.780 -12.455 1.00 94.69 124 LEU A O 1
ATOM 1043 N N . GLU A 1 125 ? -8.940 2.107 -13.600 1.00 95.31 125 GLU A N 1
ATOM 1044 C CA . GLU A 1 125 ? -9.952 1.122 -13.216 1.00 95.31 125 GLU A CA 1
ATOM 1045 C C . GLU A 1 125 ? -9.876 0.788 -11.722 1.00 95.31 125 GLU A C 1
ATOM 1047 O O . GLU A 1 125 ? -10.892 0.838 -11.025 1.00 95.31 125 GLU A O 1
ATOM 1052 N N . GLU A 1 126 ? -8.670 0.537 -11.204 1.00 94.06 126 GLU A N 1
ATOM 1053 C CA . GLU A 1 126 ? -8.463 0.297 -9.773 1.00 94.06 126 GLU A CA 1
ATOM 1054 C C . GLU A 1 126 ? -8.893 1.501 -8.923 1.00 94.06 126 GLU A C 1
ATOM 1056 O O . GLU A 1 126 ? -9.521 1.318 -7.882 1.00 94.06 126 GLU A O 1
ATOM 1061 N N . GLU A 1 127 ? -8.617 2.735 -9.364 1.00 93.56 127 GLU A N 1
ATOM 1062 C CA . GLU A 1 127 ? -9.086 3.949 -8.688 1.00 93.56 127 GLU A CA 1
ATOM 1063 C C . GLU A 1 127 ? -10.613 3.975 -8.591 1.00 93.56 127 GLU A C 1
ATOM 1065 O O . GLU A 1 127 ? -11.150 4.195 -7.504 1.00 93.56 127 GLU A O 1
ATOM 1070 N N . ARG A 1 128 ? -11.321 3.731 -9.701 1.00 94.00 128 ARG A N 1
ATOM 1071 C CA . ARG A 1 128 ? -12.790 3.734 -9.720 1.00 94.00 128 ARG A CA 1
ATOM 1072 C C . ARG A 1 128 ? -13.371 2.702 -8.762 1.00 94.00 128 ARG A C 1
ATOM 1074 O O . ARG A 1 128 ? -14.285 3.028 -8.003 1.00 94.00 128 ARG A O 1
ATOM 1081 N N . GLU A 1 129 ? -12.825 1.490 -8.753 1.00 94.00 129 GLU A N 1
ATOM 1082 C CA . GLU A 1 129 ? -13.275 0.423 -7.858 1.00 94.00 129 GLU A CA 1
ATOM 1083 C C . GLU A 1 129 ? -12.995 0.756 -6.386 1.00 94.00 129 GLU A C 1
ATOM 1085 O O . GLU A 1 129 ? -13.901 0.694 -5.552 1.00 94.00 129 GLU A O 1
ATOM 1090 N N . ILE A 1 130 ? -11.764 1.173 -6.063 1.00 93.19 130 ILE A N 1
ATOM 1091 C CA . ILE A 1 130 ? -11.362 1.547 -4.700 1.00 93.19 130 ILE A CA 1
ATOM 1092 C C . ILE A 1 130 ? -12.217 2.708 -4.192 1.00 93.19 130 ILE A C 1
ATOM 1094 O O . ILE A 1 130 ? -12.683 2.682 -3.053 1.00 93.19 130 ILE A O 1
ATOM 1098 N N . MET A 1 131 ? -12.461 3.718 -5.027 1.00 91.62 131 MET A N 1
ATOM 1099 C CA . MET A 1 131 ? -13.318 4.846 -4.672 1.00 91.62 131 MET A CA 1
ATOM 1100 C C . MET A 1 131 ? -14.769 4.412 -4.455 1.00 91.62 131 MET A C 1
ATOM 1102 O O . MET A 1 131 ? -15.407 4.907 -3.526 1.00 91.62 131 MET A O 1
ATOM 1106 N N . GLY A 1 132 ? -15.270 3.455 -5.240 1.00 92.31 132 GLY A N 1
ATOM 1107 C CA . GLY A 1 132 ? -16.568 2.822 -5.011 1.00 92.31 132 GLY A CA 1
ATOM 1108 C C . GLY A 1 132 ? -16.656 2.183 -3.625 1.00 92.31 132 GLY A C 1
ATOM 1109 O O . GLY A 1 132 ? -17.575 2.491 -2.867 1.00 92.31 132 GLY A O 1
ATOM 1110 N N . ILE A 1 133 ? -15.652 1.389 -3.246 1.00 90.38 133 ILE A N 1
ATOM 1111 C CA . ILE A 1 133 ? -15.581 0.742 -1.926 1.00 90.38 133 ILE A CA 1
ATOM 1112 C C . ILE A 1 133 ? -15.504 1.787 -0.805 1.00 90.38 133 ILE A C 1
ATOM 1114 O O . ILE A 1 133 ? -16.266 1.728 0.154 1.00 90.38 133 ILE A O 1
ATOM 1118 N N . LEU A 1 134 ? -14.620 2.780 -0.935 1.00 87.94 134 LEU A N 1
ATOM 1119 C CA . LEU A 1 134 ? -14.434 3.826 0.076 1.00 87.94 134 LEU A CA 1
ATOM 1120 C C . LEU A 1 134 ? -15.648 4.753 0.224 1.00 87.94 134 LEU A C 1
ATOM 1122 O O . LEU A 1 134 ? -15.789 5.408 1.256 1.00 87.94 134 LEU A O 1
ATOM 1126 N N . SER A 1 135 ? -16.501 4.841 -0.799 1.00 89.62 135 SER A N 1
ATOM 1127 C CA . SER A 1 135 ? -17.738 5.625 -0.751 1.00 89.62 135 SER A CA 1
ATOM 1128 C C . SER A 1 135 ? -18.866 4.927 0.015 1.00 89.62 135 SER A C 1
ATOM 1130 O O . SER A 1 135 ? -19.798 5.596 0.468 1.00 89.62 135 SER A O 1
ATOM 1132 N N . HIS A 1 136 ? -18.788 3.603 0.185 1.00 86.12 136 HIS A N 1
ATOM 1133 C CA . HIS A 1 136 ? -19.792 2.842 0.910 1.00 86.12 136 HIS A CA 1
ATOM 1134 C C . HIS A 1 136 ? -19.557 2.933 2.420 1.00 86.12 136 HIS A C 1
ATOM 1136 O O . HIS A 1 136 ? -18.484 2.608 2.928 1.00 86.12 136 HIS A O 1
ATOM 1142 N N . ASN A 1 137 ? -20.577 3.377 3.153 1.00 80.69 137 ASN A N 1
ATOM 1143 C CA . ASN A 1 137 ? -20.520 3.420 4.606 1.00 80.69 137 ASN A CA 1
ATOM 1144 C C . ASN A 1 137 ? -20.944 2.060 5.170 1.00 80.69 137 ASN A C 1
ATOM 1146 O O . ASN A 1 137 ? -22.135 1.784 5.302 1.00 80.69 137 ASN A O 1
ATOM 1150 N N . GLU A 1 138 ? -19.965 1.225 5.497 1.00 77.69 138 GLU A N 1
ATOM 1151 C CA . GLU A 1 138 ? -20.200 -0.031 6.208 1.00 77.69 138 GLU A CA 1
ATOM 1152 C C . GLU A 1 138 ? -20.598 0.250 7.667 1.00 77.69 138 GLU A C 1
ATOM 1154 O O . GLU A 1 138 ? -19.995 1.119 8.316 1.00 77.69 138 GLU A O 1
ATOM 1159 N N . PRO A 1 139 ? -21.589 -0.470 8.227 1.00 78.62 139 PRO A N 1
ATOM 1160 C CA . PRO A 1 139 ? -21.899 -0.359 9.639 1.00 78.62 139 PRO A CA 1
ATOM 1161 C C . PRO A 1 139 ? -20.664 -0.742 10.452 1.00 78.62 139 PRO A C 1
ATOM 1163 O O . PRO A 1 139 ? -20.026 -1.773 10.231 1.00 78.62 139 PRO A O 1
ATOM 1166 N N . MET A 1 140 ? -20.326 0.100 11.425 1.00 68.75 140 MET A N 1
ATOM 1167 C CA . MET A 1 140 ? -19.271 -0.222 12.372 1.00 68.75 140 MET A CA 1
ATOM 1168 C C . MET A 1 140 ? -19.648 -1.523 13.085 1.00 68.75 140 MET A C 1
ATOM 1170 O O . MET A 1 140 ? -20.684 -1.586 13.746 1.00 68.75 140 MET A O 1
ATOM 1174 N N . ILE A 1 141 ? -18.804 -2.551 12.967 1.00 67.56 141 ILE A N 1
ATOM 1175 C CA . ILE A 1 141 ? -18.957 -3.797 13.723 1.00 67.56 141 ILE A CA 1
ATOM 1176 C C . ILE A 1 141 ? -18.638 -3.483 15.189 1.00 67.56 141 ILE A C 1
ATOM 1178 O O . ILE A 1 141 ? -17.508 -3.632 15.655 1.00 67.56 141 ILE A O 1
ATOM 1182 N N . VAL A 1 142 ? -19.637 -2.995 15.918 1.00 63.25 142 VAL A N 1
ATOM 1183 C CA . VAL A 1 142 ? -19.618 -2.947 17.376 1.00 63.25 142 VAL A CA 1
ATOM 1184 C C . VAL A 1 142 ? -20.257 -4.242 17.828 1.00 63.25 142 VAL A C 1
ATOM 1186 O O . VAL A 1 142 ? -21.455 -4.443 17.660 1.00 63.25 142 VAL A O 1
ATOM 1189 N N . ASN A 1 143 ? -19.438 -5.162 18.327 1.00 62.94 143 ASN A N 1
ATOM 1190 C CA . ASN A 1 143 ? -19.949 -6.445 18.772 1.00 62.94 143 ASN A CA 1
ATOM 1191 C C . ASN A 1 143 ? -20.924 -6.205 19.934 1.00 62.94 143 ASN A C 1
ATOM 1193 O O . ASN A 1 143 ? -20.525 -5.625 20.946 1.00 62.94 143 ASN A O 1
ATOM 1197 N N . GLU A 1 144 ? -22.180 -6.629 19.796 1.00 63.25 144 GLU A N 1
ATOM 1198 C CA . GLU A 1 144 ? -23.223 -6.423 20.811 1.00 63.25 144 GLU A CA 1
ATOM 1199 C C . GLU A 1 144 ? -22.791 -7.014 22.163 1.00 63.25 144 GLU A C 1
ATOM 1201 O O . GLU A 1 144 ? -23.028 -6.429 23.214 1.00 63.25 144 GLU A O 1
ATOM 1206 N N . PHE A 1 145 ? -22.003 -8.094 22.122 1.00 64.62 145 PHE A N 1
ATOM 1207 C CA . PHE A 1 145 ? -21.348 -8.716 23.273 1.00 64.62 145 PHE A CA 1
ATOM 1208 C C . PHE A 1 145 ? -20.392 -7.789 24.045 1.00 64.62 145 PHE A C 1
ATOM 1210 O O . PHE A 1 145 ? -20.227 -7.936 25.256 1.00 64.62 145 PHE A O 1
ATOM 1217 N N . CYS A 1 146 ? -19.736 -6.822 23.396 1.00 60.38 146 CYS A N 1
ATOM 1218 C CA . CYS A 1 146 ? -18.946 -5.827 24.128 1.00 60.38 146 CYS A CA 1
ATOM 1219 C C . CYS A 1 146 ? -19.865 -4.913 24.937 1.00 60.38 146 CYS A C 1
ATOM 1221 O O . CYS A 1 146 ? -19.596 -4.702 26.112 1.00 60.38 146 CYS A O 1
ATOM 1223 N N . LEU A 1 147 ? -20.941 -4.406 24.329 1.00 63.72 147 LEU A N 1
ATOM 1224 C CA . LEU A 1 147 ? -21.863 -3.458 24.961 1.00 63.72 147 LEU A CA 1
ATOM 1225 C C . LEU A 1 147 ? -22.728 -4.117 26.047 1.00 63.72 147 LEU A C 1
ATOM 1227 O O . LEU A 1 147 ? -22.810 -3.603 27.158 1.00 63.72 147 LEU A O 1
ATOM 1231 N N . LEU A 1 148 ? -23.327 -5.271 25.747 1.00 67.88 148 LEU A N 1
ATOM 1232 C CA . LEU A 1 148 ? -24.323 -5.922 26.601 1.00 67.88 148 LEU A CA 1
ATOM 1233 C C . LEU A 1 148 ? -23.704 -6.874 27.632 1.00 67.88 148 LEU A C 1
ATOM 1235 O O . LEU A 1 148 ? -24.138 -6.901 28.782 1.00 67.88 148 LEU A O 1
ATOM 1239 N N . GLU A 1 149 ? -22.656 -7.622 27.271 1.00 70.75 149 GLU A N 1
ATOM 1240 C CA . GLU A 1 149 ? -22.027 -8.604 28.177 1.00 70.75 149 GLU A CA 1
ATOM 1241 C C . GLU A 1 149 ? -20.811 -8.048 28.927 1.00 70.75 149 GLU A C 1
ATOM 1243 O O . GLU A 1 149 ? -20.119 -8.774 29.644 1.00 70.75 149 GLU A O 1
ATOM 1248 N N . LYS A 1 150 ? -20.523 -6.751 28.768 1.00 70.81 150 LYS A N 1
ATOM 1249 C CA . LYS A 1 150 ? -19.372 -6.067 29.376 1.00 70.81 150 LYS A CA 1
ATOM 1250 C C . LYS A 1 150 ? -18.029 -6.764 29.090 1.00 70.81 150 LYS A C 1
ATOM 1252 O O . LYS A 1 150 ? -17.100 -6.724 29.905 1.00 70.81 150 LYS A O 1
ATOM 1257 N N . SER A 1 151 ? -17.895 -7.384 27.920 1.00 73.19 151 SER A N 1
ATOM 1258 C CA . SER A 1 151 ? -16.664 -8.065 27.518 1.00 73.19 151 SER A CA 1
ATOM 1259 C C . SER A 1 151 ? -15.625 -7.076 26.964 1.00 73.19 151 SER A C 1
ATOM 1261 O O . SER A 1 151 ? -15.954 -6.098 26.297 1.00 73.19 151 SER A O 1
ATOM 1263 N N . VAL A 1 152 ? -14.338 -7.304 27.251 1.00 76.38 152 VAL A N 1
ATOM 1264 C CA . VAL A 1 152 ? -13.232 -6.463 26.750 1.00 76.38 152 VAL A CA 1
ATOM 1265 C C . VAL A 1 152 ? -12.603 -7.107 25.523 1.00 76.38 152 VAL A C 1
ATOM 1267 O O . VAL A 1 152 ? -11.964 -8.158 25.637 1.00 76.38 152 VAL A O 1
ATOM 1270 N N . TYR A 1 153 ? -12.687 -6.433 24.378 1.00 75.94 153 TYR A N 1
ATOM 1271 C CA . TYR A 1 153 ? -12.069 -6.897 23.145 1.00 75.94 153 TYR A CA 1
ATOM 1272 C C . TYR A 1 153 ? -10.604 -6.476 23.059 1.00 75.94 153 TYR A C 1
ATOM 1274 O O . TYR A 1 153 ? -10.203 -5.386 23.484 1.00 75.94 153 TYR A O 1
ATOM 1282 N N . ARG A 1 154 ? -9.778 -7.370 22.518 1.00 80.56 154 ARG A N 1
ATOM 1283 C CA . ARG A 1 154 ? -8.343 -7.157 22.371 1.00 80.56 154 ARG A CA 1
ATOM 1284 C C . ARG A 1 154 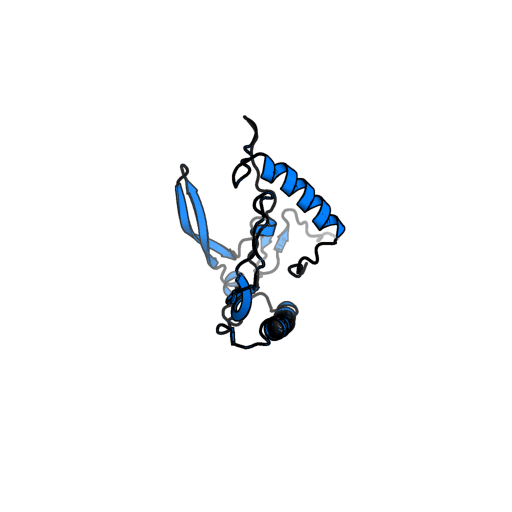? -7.912 -7.482 20.950 1.00 80.56 154 ARG A C 1
ATOM 1286 O O . ARG A 1 154 ? -8.134 -8.588 20.474 1.00 80.56 154 ARG A O 1
ATOM 1293 N N . THR A 1 155 ? -7.226 -6.542 20.312 1.00 77.25 155 THR A N 1
ATOM 1294 C CA . THR A 1 155 ? -6.686 -6.699 18.960 1.00 77.25 155 THR A CA 1
ATOM 1295 C C . THR A 1 155 ? -5.164 -6.784 19.012 1.00 77.25 155 THR A C 1
ATOM 1297 O O . THR A 1 155 ? -4.506 -6.095 19.799 1.00 77.25 155 THR A O 1
ATOM 1300 N N . ARG A 1 156 ? -4.589 -7.647 18.170 1.00 83.00 156 ARG A N 1
ATOM 1301 C CA . ARG A 1 156 ? -3.139 -7.731 17.970 1.00 83.00 156 ARG A CA 1
ATOM 1302 C C . ARG A 1 156 ? -2.669 -6.558 17.111 1.00 83.00 156 ARG A C 1
ATOM 1304 O O . ARG A 1 156 ? -3.260 -6.255 16.083 1.00 83.00 156 ARG A O 1
ATOM 1311 N N . MET A 1 157 ? -1.597 -5.907 17.536 1.00 78.50 157 MET A N 1
ATOM 1312 C CA . MET A 1 157 ? -0.962 -4.803 16.829 1.00 78.50 157 MET A CA 1
ATOM 1313 C C . MET A 1 157 ? 0.543 -5.046 16.774 1.00 78.50 157 MET A C 1
ATOM 1315 O O . MET A 1 157 ? 1.210 -5.060 17.809 1.00 78.50 157 MET A O 1
ATOM 1319 N N . ASN A 1 158 ? 1.079 -5.184 15.565 1.00 84.88 158 ASN A N 1
ATOM 1320 C CA . ASN A 1 158 ? 2.519 -5.273 15.344 1.00 84.88 158 ASN A CA 1
ATOM 1321 C C . ASN A 1 158 ? 3.104 -3.861 15.352 1.00 84.88 158 ASN A C 1
ATOM 1323 O O . ASN A 1 158 ? 2.617 -2.980 14.646 1.00 84.88 158 ASN A O 1
ATOM 1327 N N . THR A 1 159 ? 4.131 -3.640 16.163 1.00 80.31 159 THR A N 1
ATOM 1328 C CA . THR A 1 159 ? 4.821 -2.357 16.290 1.00 80.31 159 THR A CA 1
ATOM 1329 C C . THR A 1 159 ? 6.318 -2.563 16.163 1.00 80.31 159 THR A C 1
ATOM 1331 O O . THR A 1 159 ? 6.849 -3.603 16.549 1.00 80.31 159 THR A O 1
ATOM 1334 N N . ILE A 1 160 ? 7.010 -1.536 15.691 1.00 85.56 160 ILE A N 1
ATOM 1335 C CA . ILE A 1 160 ? 8.456 -1.426 15.857 1.00 85.56 160 ILE A CA 1
ATOM 1336 C C . ILE A 1 160 ? 8.694 -0.650 17.154 1.00 85.56 160 ILE A C 1
ATOM 1338 O O . ILE A 1 160 ? 7.995 0.328 17.433 1.00 85.56 160 ILE A O 1
ATOM 1342 N N . ARG A 1 161 ? 9.620 -1.119 17.987 1.00 87.31 161 ARG A N 1
ATOM 1343 C CA . ARG A 1 161 ? 10.040 -0.468 19.233 1.00 87.31 161 ARG A CA 1
ATOM 1344 C C . ARG A 1 161 ? 11.555 -0.320 19.228 1.00 87.31 161 ARG A C 1
ATOM 1346 O O . ARG A 1 161 ? 12.257 -1.058 18.542 1.00 87.31 161 ARG A O 1
ATOM 1353 N N . SER A 1 162 ? 12.031 0.652 19.994 1.00 87.06 162 SER A N 1
ATOM 1354 C CA . SER A 1 162 ? 13.444 0.834 20.295 1.00 87.06 162 SER A CA 1
ATOM 1355 C C . SER A 1 162 ? 13.595 0.864 21.807 1.00 87.06 162 SER A C 1
ATOM 1357 O O . SER A 1 162 ? 12.865 1.600 22.471 1.00 87.06 162 SER A O 1
ATOM 1359 N N . ASP A 1 163 ? 14.506 0.053 22.330 1.00 88.94 163 ASP A N 1
ATOM 1360 C CA . ASP A 1 163 ? 14.953 0.119 23.719 1.00 88.94 163 ASP A CA 1
ATOM 1361 C C . ASP A 1 163 ? 16.479 0.039 23.743 1.00 88.94 163 ASP A C 1
ATOM 1363 O O . ASP A 1 163 ? 17.068 -0.784 23.040 1.00 88.94 163 ASP A O 1
ATOM 1367 N N . ASN A 1 164 ? 17.129 0.934 24.490 1.00 88.12 164 ASN A N 1
ATOM 1368 C CA . ASN A 1 164 ? 18.591 1.077 24.521 1.00 88.12 164 ASN A CA 1
ATOM 1369 C C . ASN A 1 164 ? 19.242 1.056 23.120 1.00 88.12 164 ASN A C 1
ATOM 1371 O O . ASN A 1 164 ? 20.224 0.351 22.885 1.00 88.12 164 ASN A O 1
ATOM 1375 N N . HIS A 1 165 ? 18.660 1.800 22.170 1.00 77.88 165 HIS A N 1
ATOM 1376 C CA . HIS A 1 165 ? 19.088 1.883 20.763 1.00 77.88 165 HIS A CA 1
ATOM 1377 C C . HIS A 1 165 ? 19.028 0.569 19.961 1.00 77.88 165 HIS A C 1
ATOM 1379 O O . HIS A 1 165 ? 19.535 0.508 18.841 1.00 77.88 165 HIS A O 1
ATOM 1385 N N . LYS A 1 166 ? 18.378 -0.477 20.480 1.00 76.88 166 LYS A N 1
ATOM 1386 C CA . LYS A 1 166 ? 18.112 -1.718 19.747 1.00 76.88 166 LYS A CA 1
ATOM 1387 C C . LYS A 1 166 ? 16.690 -1.691 19.206 1.00 76.88 166 LYS A C 1
ATOM 1389 O O . LYS A 1 166 ? 15.732 -1.626 19.973 1.00 76.88 166 LYS A O 1
ATOM 1394 N N . ILE A 1 167 ? 16.565 -1.751 17.882 1.00 87.62 167 ILE A N 1
ATOM 1395 C CA . ILE A 1 167 ? 15.276 -1.767 17.188 1.00 87.62 167 ILE A CA 1
ATOM 1396 C C . ILE A 1 167 ? 14.800 -3.211 17.047 1.00 87.62 167 ILE A C 1
ATOM 1398 O O . ILE A 1 167 ? 15.549 -4.075 16.596 1.00 87.62 167 ILE A O 1
ATOM 1402 N N . PHE A 1 168 ? 13.546 -3.469 17.405 1.00 89.56 168 PHE A N 1
ATOM 1403 C CA . PHE A 1 168 ? 12.919 -4.779 17.255 1.00 89.56 168 PHE A CA 1
ATOM 1404 C C . PHE A 1 168 ? 11.436 -4.651 16.897 1.00 89.56 168 PHE A C 1
ATOM 1406 O O . PHE A 1 168 ? 10.772 -3.663 17.224 1.00 89.56 168 PHE A O 1
ATOM 1413 N N . ALA A 1 169 ? 10.907 -5.668 16.218 1.00 90.75 169 ALA A N 1
ATOM 1414 C CA . ALA A 1 169 ? 9.477 -5.810 15.982 1.00 90.75 169 ALA A CA 1
ATOM 1415 C C . ALA A 1 169 ? 8.835 -6.563 17.155 1.00 90.75 169 ALA A C 1
ATOM 1417 O O . ALA A 1 169 ? 9.341 -7.593 17.596 1.00 90.75 169 ALA A O 1
ATOM 1418 N N . GLN A 1 170 ? 7.710 -6.063 17.657 1.00 88.44 170 GLN A N 1
ATOM 1419 C CA . GLN A 1 170 ? 6.957 -6.677 18.744 1.00 88.44 170 GLN A CA 1
ATOM 1420 C C . GLN A 1 170 ? 5.470 -6.703 18.401 1.00 88.44 170 GLN A C 1
ATOM 1422 O O . GLN A 1 170 ? 4.901 -5.707 17.954 1.00 88.44 170 GLN A O 1
ATOM 1427 N N . THR A 1 171 ? 4.817 -7.832 18.664 1.00 88.44 171 THR A N 1
ATOM 1428 C CA . THR A 1 171 ? 3.353 -7.918 18.634 1.00 88.44 171 THR A CA 1
ATOM 1429 C C . THR A 1 171 ? 2.814 -7.547 20.011 1.00 88.44 171 THR A C 1
ATOM 1431 O O . THR A 1 171 ? 3.101 -8.225 20.994 1.00 88.44 171 THR A O 1
ATOM 1434 N N . MET A 1 172 ? 2.036 -6.472 20.100 1.00 83.94 172 MET A N 1
ATOM 1435 C CA . MET A 1 172 ? 1.335 -6.075 21.318 1.00 83.94 172 MET A CA 1
ATOM 1436 C C . MET A 1 172 ? -0.138 -6.460 21.216 1.00 83.94 172 MET A C 1
ATOM 1438 O O . MET A 1 172 ? -0.774 -6.247 20.186 1.00 83.94 172 MET A O 1
ATOM 1442 N N . ILE A 1 173 ? -0.710 -6.963 22.305 1.00 86.75 173 ILE A N 1
ATOM 1443 C CA . ILE A 1 173 ? -2.158 -7.137 22.425 1.00 86.75 173 ILE A CA 1
ATOM 1444 C C . ILE A 1 173 ? -2.715 -5.871 23.078 1.00 86.75 173 ILE A C 1
ATOM 1446 O O . ILE A 1 173 ? -2.422 -5.591 24.241 1.00 86.75 173 ILE A O 1
ATOM 1450 N N . LYS A 1 174 ? -3.505 -5.092 22.339 1.00 81.31 174 LYS A N 1
ATOM 1451 C CA . LYS A 1 174 ? -4.139 -3.870 22.850 1.00 81.31 174 LYS A CA 1
ATOM 1452 C C . LYS A 1 174 ? -5.623 -4.100 23.075 1.00 81.31 174 LYS A C 1
ATOM 1454 O O . LYS A 1 174 ? -6.276 -4.723 22.246 1.00 81.31 174 LYS A O 1
ATOM 1459 N N . LYS A 1 175 ? -6.159 -3.563 24.175 1.00 82.19 175 LYS A N 1
ATOM 1460 C CA . LYS A 1 175 ? -7.610 -3.424 24.353 1.00 82.19 175 LYS A CA 1
ATOM 1461 C C . LYS A 1 175 ? -8.113 -2.499 23.244 1.00 82.19 175 LYS A C 1
ATOM 1463 O O . LYS A 1 175 ? -7.623 -1.378 23.138 1.00 82.19 175 LYS A O 1
ATOM 1468 N N . SER A 1 176 ? -8.990 -3.002 22.388 1.00 72.44 176 SER A N 1
ATOM 1469 C CA . SER A 1 176 ? -9.499 -2.280 21.220 1.00 72.44 176 SER A CA 1
ATOM 1470 C C . SER A 1 176 ? -10.907 -1.754 21.456 1.00 72.44 176 SER A C 1
ATOM 1472 O O . SER A 1 176 ? -11.198 -0.639 21.042 1.00 72.44 176 SER A O 1
ATOM 1474 N N . LEU A 1 177 ? -11.737 -2.506 22.185 1.00 75.25 177 LEU A N 1
ATOM 1475 C CA . LEU A 1 177 ? -13.056 -2.074 22.644 1.00 75.25 177 LEU A CA 1
ATOM 1476 C C . LEU A 1 177 ? -13.237 -2.463 24.112 1.00 75.25 177 LEU A C 1
ATOM 1478 O O . LEU A 1 177 ? -12.935 -3.589 24.515 1.00 75.25 177 LEU A O 1
ATOM 1482 N N . VAL A 1 178 ? -13.706 -1.514 24.915 1.00 75.19 178 VAL A N 1
ATOM 1483 C CA . VAL A 1 178 ? -14.069 -1.712 26.320 1.00 75.19 178 VAL A CA 1
ATOM 1484 C C . VAL A 1 178 ? -15.475 -1.149 26.539 1.00 75.19 178 VAL A C 1
ATOM 1486 O O . VAL A 1 178 ? -15.787 -0.104 25.976 1.00 75.19 178 VAL A O 1
ATOM 1489 N N . PRO A 1 179 ? -16.314 -1.808 27.350 1.00 70.19 179 PRO A N 1
ATOM 1490 C CA . PRO A 1 179 ? -17.653 -1.316 27.695 1.00 70.19 179 PRO A CA 1
ATOM 1491 C C . PRO A 1 179 ? -17.627 -0.167 28.702 1.00 70.19 179 PRO A C 1
ATOM 1493 O O . PRO A 1 179 ? -18.637 0.488 28.927 1.00 70.19 179 PRO A O 1
ATOM 1496 N N . PHE A 1 180 ? -16.492 0.032 29.369 1.00 67.94 180 PHE A N 1
ATOM 1497 C CA . PHE A 1 180 ? -16.349 1.013 30.429 1.00 67.94 180 PHE A CA 1
ATOM 1498 C C . PHE A 1 180 ? -15.907 2.343 29.827 1.00 67.94 180 PHE A C 1
ATOM 1500 O O . PHE A 1 180 ? -14.833 2.435 29.231 1.00 67.94 180 PHE A O 1
ATOM 1507 N N . ASP A 1 181 ? -16.750 3.359 29.990 1.00 67.94 181 ASP A N 1
ATOM 1508 C CA . ASP A 1 181 ? -16.401 4.749 29.732 1.00 67.94 181 ASP A CA 1
ATOM 1509 C C . ASP A 1 181 ? -16.037 5.411 31.065 1.00 67.94 181 ASP A C 1
ATOM 1511 O O . ASP A 1 181 ? -16.908 5.792 31.844 1.00 67.94 181 ASP A O 1
ATOM 1515 N N . ASP A 1 182 ? -14.738 5.553 31.332 1.00 66.94 182 ASP A N 1
ATOM 1516 C CA . ASP A 1 182 ? -14.220 6.106 32.592 1.00 66.94 182 ASP A CA 1
ATOM 1517 C C . ASP A 1 182 ? -14.682 7.558 32.862 1.00 66.94 182 ASP A C 1
ATOM 1519 O O . ASP A 1 182 ? -14.468 8.085 33.954 1.00 66.94 182 ASP A O 1
ATOM 1523 N N . LYS A 1 183 ? -15.293 8.240 31.880 1.00 75.25 183 LYS A N 1
ATOM 1524 C CA . LYS A 1 183 ? -15.721 9.645 31.980 1.00 75.25 183 LYS A CA 1
ATOM 1525 C C . LYS A 1 183 ? -17.238 9.828 32.077 1.00 75.25 183 LYS A C 1
ATOM 1527 O O . LYS A 1 183 ? -17.697 10.971 32.190 1.00 75.25 183 LYS A O 1
ATOM 1532 N N . ARG A 1 184 ? -18.030 8.753 32.018 1.00 79.94 184 ARG A N 1
ATOM 1533 C CA . ARG A 1 184 ? -19.500 8.813 32.003 1.00 79.94 184 ARG A CA 1
ATOM 1534 C C . ARG A 1 184 ? -20.125 7.756 32.913 1.00 79.94 184 ARG A C 1
ATOM 1536 O O . ARG A 1 184 ? -19.605 6.663 33.078 1.00 79.94 184 ARG A O 1
ATOM 1543 N N . TRP A 1 185 ? -21.272 8.086 33.499 1.00 79.94 185 TRP A N 1
ATOM 1544 C CA . TRP A 1 185 ? -22.088 7.151 34.269 1.00 79.94 185 TRP A CA 1
ATOM 1545 C C . TRP A 1 185 ? -23.030 6.395 33.331 1.00 79.94 185 TRP A C 1
ATOM 1547 O O . TRP A 1 185 ? -23.892 7.013 32.706 1.00 79.94 185 TRP A O 1
ATOM 1557 N N . ILE A 1 186 ? -22.868 5.079 33.216 1.00 81.06 186 ILE A N 1
ATOM 1558 C CA . ILE A 1 186 ? -23.734 4.212 32.402 1.00 81.06 186 ILE A CA 1
ATOM 1559 C C . ILE A 1 186 ? -24.989 3.880 33.224 1.00 81.06 186 ILE A C 1
ATOM 1561 O O . ILE A 1 186 ? -24.868 3.491 34.386 1.00 81.06 186 ILE A O 1
ATOM 1565 N N . LEU A 1 187 ? -26.180 4.085 32.657 1.00 80.31 187 LEU A N 1
ATOM 1566 C CA . LEU A 1 187 ? -27.461 3.775 33.303 1.00 80.31 187 LEU A CA 1
ATOM 1567 C C . LEU A 1 187 ? -27.752 2.264 33.267 1.00 80.31 187 LEU A C 1
ATOM 1569 O O . LEU A 1 187 ? -27.048 1.496 32.613 1.00 80.31 187 LEU A O 1
ATOM 1573 N N . ASP A 1 188 ? -28.798 1.835 33.9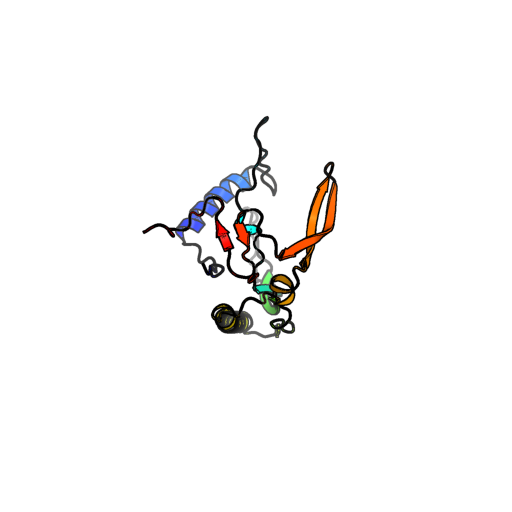79 1.00 79.00 188 ASP A N 1
ATOM 1574 C CA . ASP A 1 188 ? -29.148 0.413 34.141 1.00 79.00 188 ASP A CA 1
ATOM 1575 C C . ASP A 1 188 ? -29.501 -0.293 32.820 1.00 79.00 188 ASP A C 1
ATOM 1577 O O . ASP A 1 188 ? -29.415 -1.516 32.734 1.00 79.00 188 ASP A O 1
ATOM 1581 N N . ASP A 1 189 ? -29.852 0.468 31.779 1.00 78.12 189 ASP A N 1
ATOM 1582 C CA . ASP A 1 189 ? -30.092 -0.045 30.426 1.00 78.12 189 ASP A CA 1
ATOM 1583 C C . ASP A 1 189 ? -28.803 -0.438 29.679 1.00 78.12 189 ASP A C 1
ATOM 1585 O O . ASP A 1 189 ? -28.873 -1.033 28.606 1.00 78.12 189 ASP A O 1
ATOM 1589 N N . GLY A 1 190 ? -27.624 -0.107 30.221 1.00 71.25 190 GLY A N 1
ATOM 1590 C CA . GLY A 1 190 ? -26.317 -0.432 29.648 1.00 71.25 190 GLY A CA 1
ATOM 1591 C C . GLY A 1 190 ? -25.945 0.357 28.387 1.00 71.25 190 GLY A C 1
ATOM 1592 O O . GLY A 1 190 ? -24.844 0.178 27.869 1.00 71.25 190 GLY A O 1
ATOM 1593 N N . ILE A 1 191 ? -26.827 1.234 27.900 1.00 74.81 191 ILE A N 1
ATOM 1594 C CA . ILE A 1 191 ? -26.684 1.952 26.624 1.00 74.81 191 ILE A CA 1
ATOM 1595 C C . ILE A 1 191 ? -26.654 3.460 26.866 1.00 74.81 191 ILE A C 1
ATOM 1597 O O . ILE A 1 191 ? -25.847 4.183 26.275 1.00 74.81 191 ILE A O 1
ATOM 1601 N N . THR A 1 192 ? -27.518 3.956 27.748 1.00 82.19 192 THR A N 1
ATOM 1602 C CA . THR A 1 192 ? -27.627 5.384 28.008 1.00 82.19 192 THR A CA 1
ATOM 1603 C C . THR A 1 192 ? -26.557 5.811 29.004 1.00 82.19 192 THR A C 1
ATOM 1605 O O . THR A 1 192 ? -26.345 5.187 30.041 1.00 82.19 192 THR A O 1
ATOM 1608 N N . THR A 1 193 ? -25.871 6.915 28.705 1.00 83.62 193 THR A N 1
ATOM 1609 C CA . THR A 1 193 ? -24.792 7.437 29.555 1.00 83.62 193 THR A CA 1
ATOM 1610 C C . THR A 1 193 ? -25.060 8.876 29.968 1.00 83.62 193 THR A C 1
ATOM 1612 O O . THR A 1 193 ? -25.498 9.689 29.152 1.00 83.62 193 THR A O 1
ATOM 1615 N N . ARG A 1 194 ? -24.748 9.219 31.217 1.00 83.06 194 ARG A N 1
ATOM 1616 C CA . ARG A 1 194 ? -24.767 10.589 31.737 1.00 83.06 194 ARG A CA 1
ATOM 1617 C C . ARG A 1 194 ? -23.348 11.089 31.954 1.00 83.06 194 ARG A C 1
ATOM 1619 O O . ARG A 1 194 ? -22.492 10.371 32.463 1.00 83.06 194 ARG A O 1
ATOM 1626 N N . ALA A 1 195 ? -23.088 12.336 31.578 1.00 81.00 195 ALA A N 1
ATOM 1627 C CA . ALA A 1 195 ? -21.821 12.974 31.913 1.00 81.00 195 ALA A CA 1
ATOM 1628 C C . ALA A 1 195 ? -21.698 13.153 33.434 1.00 81.00 195 ALA A C 1
ATOM 1630 O O . ALA A 1 195 ? -22.696 13.346 34.133 1.00 81.00 195 ALA A O 1
ATOM 1631 N N . TYR A 1 196 ? -20.468 13.127 33.943 1.00 74.69 196 TYR A N 1
ATOM 1632 C CA . TYR A 1 196 ? -20.216 13.463 35.339 1.00 74.69 196 TYR A CA 1
ATOM 1633 C C . TYR A 1 196 ? -20.718 14.887 35.640 1.00 74.69 196 TYR A C 1
ATOM 1635 O O . TYR A 1 196 ? -20.407 15.826 34.908 1.00 74.69 196 TYR A O 1
ATOM 1643 N N . GLY A 1 197 ? -21.525 15.048 36.693 1.00 77.62 197 GLY A N 1
ATOM 1644 C CA . GLY A 1 197 ? -22.162 16.327 37.036 1.00 77.62 197 GLY A CA 1
ATOM 1645 C C . GLY A 1 197 ? -23.504 16.605 36.344 1.00 77.62 197 GLY A C 1
ATOM 1646 O O . GLY A 1 197 ? -24.039 17.701 36.510 1.00 77.62 197 GLY A O 1
ATOM 1647 N N . HIS A 1 198 ? -24.070 15.642 35.606 1.00 80.00 198 HIS A N 1
ATOM 1648 C CA . HIS A 1 198 ? -25.439 15.736 35.090 1.00 80.00 198 HIS A CA 1
ATOM 1649 C C . HIS A 1 198 ? -26.435 15.934 36.242 1.00 80.00 198 HIS A C 1
ATOM 1651 O O . HIS A 1 198 ? -26.519 15.100 37.144 1.00 80.00 198 HIS A O 1
ATOM 1657 N N . LYS A 1 199 ? -27.199 17.029 36.203 1.00 79.75 199 LYS A N 1
ATOM 1658 C CA . LYS A 1 199 ? -28.314 17.280 37.119 1.00 79.75 199 LYS A CA 1
ATOM 165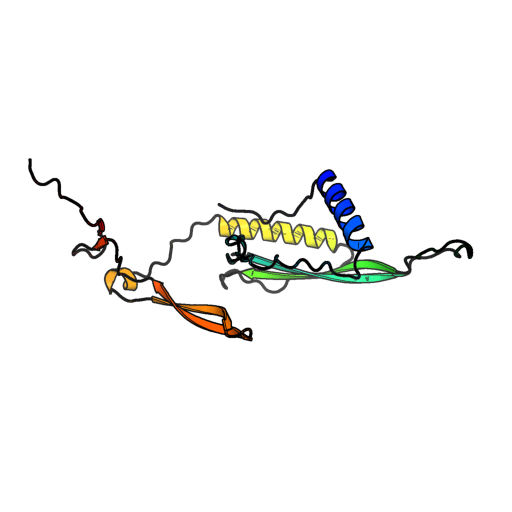9 C C . LYS A 1 199 ? -29.609 17.038 36.365 1.00 79.75 199 LYS A C 1
ATOM 1661 O O . LYS A 1 199 ? -29.818 17.623 35.306 1.00 79.75 199 LYS A O 1
ATOM 1666 N N . ASP A 1 200 ? -30.460 16.182 36.912 1.00 74.50 200 ASP A N 1
ATOM 1667 C CA . ASP A 1 200 ? -31.798 15.998 36.368 1.00 74.50 200 ASP A CA 1
ATOM 1668 C C . ASP A 1 200 ? -32.622 17.248 36.668 1.00 74.50 200 ASP A C 1
ATOM 1670 O O . ASP A 1 200 ? -32.698 17.690 37.814 1.00 74.50 200 ASP A O 1
ATOM 1674 N N . ASN A 1 201 ? -33.261 17.813 35.643 1.00 65.06 201 ASN A N 1
ATOM 1675 C CA . ASN A 1 201 ? -34.217 18.914 35.793 1.00 65.06 201 ASN A CA 1
ATOM 1676 C C . ASN A 1 201 ? -35.563 18.429 36.369 1.00 65.06 201 ASN A C 1
ATOM 1678 O O . ASN A 1 201 ? -36.622 18.942 36.018 1.00 65.06 201 ASN A O 1
ATOM 1682 N N . THR A 1 202 ? -35.555 17.428 37.244 1.00 59.31 202 THR A N 1
ATOM 1683 C CA . THR A 1 202 ? -36.739 17.009 37.995 1.00 59.31 202 THR A CA 1
ATOM 1684 C C . THR A 1 202 ? -36.837 17.861 39.251 1.00 59.31 202 THR A C 1
ATOM 1686 O O . THR A 1 202 ? -36.451 17.419 40.328 1.00 59.31 202 THR A O 1
ATOM 1689 N N . ASN A 1 203 ? -37.256 19.115 39.065 1.00 49.06 203 ASN A N 1
ATOM 1690 C CA . ASN A 1 203 ? -37.924 19.968 40.051 1.00 49.06 203 ASN A CA 1
ATOM 1691 C C . ASN A 1 203 ? -38.506 21.195 39.321 1.00 49.06 203 ASN A C 1
ATOM 1693 O O . ASN A 1 203 ? -37.904 22.270 39.303 1.00 49.06 203 ASN A O 1
ATOM 1697 N N . ILE A 1 204 ? -39.673 20.995 38.702 1.00 42.22 204 ILE A N 1
ATOM 1698 C CA . ILE A 1 204 ? -40.780 21.964 38.695 1.00 42.22 204 ILE A CA 1
ATOM 1699 C C . ILE A 1 204 ? -41.957 21.239 39.338 1.00 42.22 204 ILE A C 1
ATOM 1701 O O . ILE A 1 204 ? -42.170 20.066 38.952 1.00 42.22 204 ILE A O 1
#

Sequence (204 aa):
MVRLFSVIFVSKDLHKRLLMKHQEECKQVDFQKISLPKEGEVLEFKEYKKTERHSFVIYADFECLTRKVNTCEQNPEVSSTNRYQQMEAYSFGYQRVSIDERYEKPPVIHRGPDVIETFIDTLLEEEREIMGILSHNEPMIVNEFCLLEKSVYRTRMNTIRSDNHKIFAQTMIKKSLVPFDDKRWILDDGITTRAYGHKDNTNI

Secondary structure (DSSP, 8-state):
-----------HHHHHHHHHHHHHHHTTSSS----PPPTTPPP----GGGGSPPSEEEEEEEEEEEEEPP-PPPPTTS------EEEEEEEEEEEEEESSGGG--PPEEEESTTHHHHHHHHHHHHHHHHHHHHHS-PPP---HHHHHS-PPEEEEEEEEEEETTEEEEEEEEEEEE-S--TTEEE-TTSS-EEETT-------

pLDDT: mean 77.59, std 15.89, range [24.12, 96.25]

Radius of gyration: 28.01 Å; chains: 1; bounding box: 80×38×73 Å

Foldseek 3Di:
DDDDPPPPPPPPVNVVVVVVVCVVQPVPDPPDDDDDDDVPDDDDDPPVVVVDDDQKDKDKDFDWDWDADDDDDDDPVDDDDDPGTDTHTFKMKMFMDGPDPVPGDPIDIDGHNCHVVVVVVVVVVVVVVVVVVVPDDDPPCPPVCCQPVQDFDWDWDWDWDADPNDIDIDIDIGRPGGLDDVQWDQDPVSPDTHGPPDDDPPDD